Protein AF-A0A319DMM2-F1 (afdb_monomer_lite)

Sequence (375 aa):
IIGFCPRKIFRTIYYEICFNVHREIYSTDELTKLQCSRIENRLYSLFEGMTLNSSKSSVVHLENIKAQGSYWGWLRSNRTCLVCIRRSPEHTMPCGHSICDVCVQVFGVLSPHREEEFSISTCPLCGSNKVLTVRLKPSTSAARVLSIDGGGPRGIVPLENLAILQQLLGDGLPLSELIELTVGCSSGGLISLSNFMLRMEIGSCKSLFQDLARKVLAPARKKRFLGSWLSDGLYDVKVLEQVLKDHYTQTRRMFDTAENCLSSNKVAVIASEIKDGAPFIFANYNGSAPHRAEPGIHSYGKCEYADLKYHLDLTGSRARATSAAPSLFSTIDIPGLGTFQDGGMRRHNNPINLALSEAKHLWPNSPSPDVFISL

Radius of gyration: 24.04 Å; chains: 1; bounding box: 75×37×71 Å

Foldseek 3Di:
DPDDDLLVVLVPPPLVVQLVVVVVVDVDSVVSVVVSVVVSVVSVVLVVVCVVVVHDNLVSLLVVLVVVLVVLLPDAWQQAQPSVRDFGFFAAFPSRHGHHLVCQVSQFDDDPPDAQWTWDQADSRNRDRGIAIEHEDHPPAAFAEEEEFADQLCLLVVLVVLVVVDVVVDPVDRPLQRHQEYEYFASRLLVLCVCNVLVDDSVVSNVLSVVLCCQFVPQDPPPPPPCPVPAQAPTDLVSLLVSLCVVQPLQDFQQYQHPVSYHGHKYWYWWAAPPPRAIAIDINGDFGADQPDPVRRPHYDSCTVVCVVVVLRRPSQRSSQSNQAGRHHDWDARPPRHITHHRCPDPPSTPVVVRLSVSCRRCVVRSDHPHYHYD

Organism: NCBI:txid1448320

pLDDT: mean 86.69, std 14.05, range [33.81, 97.94]

Secondary structure (DSSP, 8-state):
--S--HHHHIIIIIHHHHHHHHHTT-SSHHHHHHHHHHHHHHHHHHHHHHHHTT--HHHHHHHHHHTTHHHHTT---SSS-TTTTSSPP-EE-TTS-EE-HHHHHHHSEEPSSSTTEEEE-S-TTT-----EEEEPPPTTS--EEEEE---GGGGHHHHHHHHHHHHHH-TTS-GGGT-SEEEEETHHHHHIIIIIIS---HHHHHHHHHHHHHHHSSPP----TTSGGG-SSSS-HHHHHHHHHHHH-SS--SSS--TTSEE--EEEEEEEETTT--EEEEES---SS-----TT---B----HHHHHTT---HHHHHHHHT--TTTS--EEETTTEEEEETTSTT-SS-HHHHHHHHHHH-TTS-S-SEEEE-

Structure (mmCIF, N/CA/C/O backbone):
data_AF-A0A319DMM2-F1
#
_entry.id   AF-A0A319DMM2-F1
#
loop_
_atom_site.group_PDB
_atom_site.id
_atom_site.type_symbol
_atom_site.label_atom_id
_atom_site.label_alt_id
_atom_site.label_comp_id
_atom_site.label_asym_id
_atom_site.label_entity_id
_atom_site.label_seq_id
_atom_site.pdbx_PDB_ins_code
_atom_site.Cartn_x
_atom_site.Cartn_y
_atom_site.Cartn_z
_atom_site.occupancy
_atom_site.B_iso_or_equiv
_atom_site.auth_seq_id
_atom_site.auth_comp_id
_atom_site.auth_asym_id
_atom_site.auth_atom_id
_atom_site.pdbx_PDB_model_num
ATOM 1 N N . ILE A 1 1 ? -33.505 -10.474 23.777 1.00 49.19 1 ILE A N 1
ATOM 2 C CA . ILE A 1 1 ? -32.022 -10.458 23.703 1.00 49.19 1 ILE A CA 1
ATOM 3 C C . ILE A 1 1 ? -31.496 -10.931 25.056 1.00 49.19 1 ILE A C 1
ATOM 5 O O . ILE A 1 1 ? -31.269 -10.124 25.943 1.00 49.19 1 ILE A O 1
ATOM 9 N N . ILE A 1 2 ? -31.417 -12.244 25.270 1.00 50.84 2 ILE A N 1
ATOM 10 C CA . ILE A 1 2 ? -30.834 -12.832 26.485 1.00 50.84 2 ILE A CA 1
ATOM 11 C C . ILE A 1 2 ? -29.488 -13.406 26.037 1.00 50.84 2 ILE A C 1
ATOM 13 O O . ILE A 1 2 ? -29.483 -14.295 25.193 1.00 50.84 2 ILE A O 1
ATOM 17 N N . GLY A 1 3 ? -28.359 -12.865 26.513 1.00 69.06 3 GLY A N 1
ATOM 18 C CA . GLY A 1 3 ? -27.060 -13.524 26.298 1.00 69.06 3 GLY A CA 1
ATOM 19 C C . GLY A 1 3 ? -25.785 -12.677 26.388 1.00 69.06 3 GLY A C 1
ATOM 20 O O . GLY A 1 3 ? -24.743 -13.229 26.728 1.00 69.06 3 GLY A O 1
ATOM 21 N N . PHE A 1 4 ? -25.814 -11.364 26.129 1.00 81.50 4 PHE A N 1
ATOM 22 C CA . PHE A 1 4 ? -24.589 -10.546 26.128 1.00 81.50 4 PHE A CA 1
ATOM 23 C C . PHE A 1 4 ? -24.468 -9.692 27.397 1.00 81.50 4 PHE A C 1
ATOM 25 O O . PHE A 1 4 ? -25.228 -8.748 27.590 1.00 81.50 4 PHE A O 1
ATOM 32 N N . CYS A 1 5 ? -23.498 -10.013 28.260 1.00 89.94 5 CYS A N 1
ATOM 33 C CA . CYS A 1 5 ? -23.154 -9.216 29.441 1.00 89.94 5 CYS A CA 1
ATOM 34 C C . CYS A 1 5 ? -21.759 -8.585 29.251 1.00 89.94 5 CYS A C 1
ATOM 36 O O . CYS A 1 5 ? -20.756 -9.290 29.419 1.00 89.94 5 CYS A O 1
ATOM 38 N N . PRO A 1 6 ? -21.653 -7.278 28.928 1.00 91.69 6 PRO A N 1
ATOM 39 C CA . PRO A 1 6 ? -20.368 -6.631 28.636 1.00 91.69 6 PRO A CA 1
ATOM 40 C C . PRO A 1 6 ? -19.398 -6.678 29.822 1.00 91.69 6 PRO A C 1
ATOM 42 O O . PRO A 1 6 ? -18.197 -6.844 29.623 1.00 91.69 6 PRO A O 1
ATOM 45 N N . ARG A 1 7 ? -19.906 -6.618 31.063 1.00 94.88 7 ARG A N 1
ATOM 46 C CA . ARG A 1 7 ? -19.077 -6.735 32.276 1.00 94.88 7 ARG A CA 1
ATOM 47 C C . ARG A 1 7 ? -18.434 -8.110 32.401 1.00 94.88 7 ARG A C 1
ATOM 49 O O . ARG A 1 7 ? -17.245 -8.205 32.689 1.00 94.88 7 ARG A O 1
ATOM 56 N N . LYS A 1 8 ? -19.199 -9.178 32.147 1.00 94.81 8 LYS A N 1
ATOM 57 C CA . LYS A 1 8 ? -18.665 -10.546 32.163 1.00 94.81 8 LYS A CA 1
ATOM 58 C C . LYS A 1 8 ? -17.582 -10.707 31.095 1.00 94.81 8 LYS A C 1
ATOM 60 O O . LYS A 1 8 ? -16.516 -11.220 31.398 1.00 94.81 8 LYS A O 1
ATOM 65 N N . ILE A 1 9 ? -17.820 -10.190 29.889 1.00 93.50 9 ILE A N 1
ATOM 66 C CA . ILE A 1 9 ? -16.836 -10.213 28.796 1.00 93.50 9 ILE A CA 1
ATOM 67 C C . ILE A 1 9 ? -15.556 -9.469 29.178 1.00 93.50 9 ILE A C 1
ATOM 69 O O . ILE A 1 9 ? -14.470 -10.010 28.995 1.00 93.50 9 ILE A O 1
ATOM 73 N N . PHE A 1 10 ? -15.670 -8.267 29.750 1.00 96.12 10 PHE A N 1
ATOM 74 C CA . PHE A 1 10 ? -14.508 -7.516 30.218 1.00 96.12 10 PHE A CA 1
ATOM 75 C C . PHE A 1 10 ? -13.687 -8.303 31.234 1.00 96.12 10 PHE A C 1
ATOM 77 O O . PHE A 1 10 ? -12.490 -8.492 31.040 1.00 96.12 10 PHE A O 1
ATOM 84 N N . ARG A 1 11 ? -14.342 -8.825 32.272 1.00 96.31 11 ARG A N 1
ATOM 85 C CA . ARG A 1 11 ? -13.677 -9.570 33.345 1.00 96.31 11 ARG A CA 1
ATOM 86 C C . ARG A 1 11 ? -13.029 -10.864 32.864 1.00 96.31 11 ARG A C 1
ATOM 88 O O . ARG A 1 11 ? -11.973 -11.218 33.364 1.00 96.31 11 ARG A O 1
ATOM 95 N N . THR A 1 12 ? -13.642 -11.553 31.903 1.00 95.44 12 THR A N 1
ATOM 96 C CA . THR A 1 12 ? -13.128 -12.832 31.394 1.00 95.44 12 THR A CA 1
ATOM 97 C C . THR A 1 12 ? -12.032 -12.665 30.342 1.00 95.44 12 THR A C 1
ATOM 99 O O . THR A 1 12 ? -11.117 -13.477 30.311 1.00 95.44 12 THR A O 1
ATOM 102 N N . ILE A 1 13 ? -12.120 -11.657 29.468 1.00 94.81 13 ILE A N 1
ATOM 103 C CA . ILE A 1 13 ? -11.242 -11.554 28.288 1.00 94.81 13 ILE A CA 1
ATOM 104 C C . ILE A 1 13 ? -10.205 -10.436 28.430 1.00 94.81 13 ILE A C 1
ATOM 106 O O . ILE A 1 13 ? -9.068 -10.599 27.999 1.00 94.81 13 ILE A O 1
ATOM 110 N N . TYR A 1 14 ? -10.586 -9.293 29.003 1.00 95.06 14 TYR A N 1
ATOM 111 C CA . TYR A 1 14 ? -9.791 -8.064 28.912 1.00 95.06 14 TYR A CA 1
ATOM 112 C C . TYR A 1 14 ? -9.126 -7.653 30.229 1.00 95.06 14 TYR A C 1
ATOM 114 O O . TYR A 1 14 ? -8.086 -7.004 30.191 1.00 95.06 14 TYR A O 1
ATOM 122 N N . TYR A 1 15 ? -9.689 -8.025 31.382 1.00 97.38 15 TYR A N 1
ATOM 123 C CA . TYR A 1 15 ? -9.256 -7.511 32.685 1.00 97.38 15 TYR A CA 1
ATOM 124 C C . TYR A 1 15 ? -7.779 -7.782 32.986 1.00 97.38 15 TYR A C 1
ATOM 126 O O . TYR A 1 15 ? -7.058 -6.840 33.287 1.00 97.38 15 TYR A O 1
ATOM 134 N N . GLU A 1 16 ? -7.325 -9.032 32.862 1.00 97.12 16 GLU A N 1
ATOM 135 C CA . GLU A 1 16 ? -5.921 -9.423 33.088 1.00 97.12 16 GLU A CA 1
ATOM 136 C C . GLU A 1 16 ? -4.957 -8.596 32.224 1.00 97.12 16 GLU A C 1
ATOM 138 O O . GLU A 1 16 ? -3.986 -8.031 32.720 1.00 97.12 16 GLU A O 1
ATOM 143 N N . ILE A 1 17 ? -5.274 -8.449 30.933 1.00 95.50 17 ILE A N 1
ATOM 144 C CA . ILE A 1 17 ? -4.458 -7.683 29.983 1.00 95.50 17 ILE A CA 1
ATOM 145 C C . ILE A 1 17 ? -4.419 -6.206 30.389 1.00 95.50 17 ILE A C 1
ATOM 147 O O . ILE A 1 17 ? -3.342 -5.617 30.475 1.00 95.50 17 ILE A O 1
ATOM 151 N N . CYS A 1 18 ? -5.579 -5.602 30.667 1.00 95.62 18 CYS A N 1
ATOM 152 C CA . CYS A 1 18 ? -5.665 -4.208 31.101 1.00 95.62 18 CYS A CA 1
ATOM 153 C C . CYS A 1 18 ? -4.925 -3.971 32.420 1.00 95.62 18 CYS A C 1
ATOM 155 O O . CYS A 1 18 ? -4.260 -2.947 32.562 1.00 95.62 18 CYS A O 1
ATOM 157 N N . PHE A 1 19 ? -5.029 -4.901 33.370 1.00 97.38 19 PHE A N 1
ATOM 158 C CA . PHE A 1 19 ? -4.363 -4.808 34.661 1.00 97.38 19 PHE A CA 1
ATOM 159 C C . PHE A 1 19 ? -2.845 -4.821 34.489 1.00 97.38 19 PHE A C 1
ATOM 161 O O . PHE A 1 19 ? -2.179 -3.915 34.981 1.00 97.38 19 PHE A O 1
ATOM 168 N N . ASN A 1 20 ? -2.313 -5.776 33.723 1.00 96.12 20 ASN A N 1
ATOM 169 C CA . ASN A 1 20 ? -0.875 -5.891 33.482 1.00 96.12 20 ASN A CA 1
ATOM 170 C C . ASN A 1 20 ? -0.313 -4.639 32.790 1.00 96.12 20 ASN A C 1
ATOM 172 O O . ASN A 1 20 ? 0.651 -4.059 33.281 1.00 96.12 20 ASN A O 1
ATOM 176 N N . VAL A 1 21 ? -0.975 -4.148 31.734 1.00 93.81 21 VAL A N 1
ATOM 177 C CA . VAL A 1 21 ? -0.560 -2.918 31.028 1.00 93.81 21 VAL A CA 1
ATOM 178 C C . VAL A 1 21 ? -0.605 -1.696 31.947 1.00 93.81 21 VAL A C 1
ATOM 180 O O . VAL A 1 21 ? 0.302 -0.868 31.942 1.00 93.81 21 VAL A O 1
ATOM 183 N N . HIS A 1 22 ? -1.653 -1.552 32.758 1.00 95.31 22 HIS A N 1
ATOM 184 C CA . HIS A 1 22 ? -1.737 -0.429 33.687 1.00 95.31 22 HIS A CA 1
ATOM 185 C C . HIS A 1 22 ? -0.724 -0.531 34.825 1.00 95.31 22 HIS A C 1
ATOM 187 O O . HIS A 1 22 ? -0.263 0.508 35.297 1.00 95.31 22 HIS A O 1
ATOM 193 N N . ARG A 1 23 ? -0.336 -1.738 35.244 1.00 94.81 23 ARG A N 1
ATOM 194 C CA . ARG A 1 23 ? 0.646 -1.922 36.313 1.00 94.81 23 ARG A CA 1
ATOM 195 C C . ARG A 1 23 ? 2.048 -1.460 35.921 1.00 94.81 23 ARG A C 1
ATOM 197 O O . ARG A 1 23 ? 2.792 -1.021 36.790 1.00 94.81 23 ARG A O 1
ATOM 204 N N . GLU A 1 24 ? 2.372 -1.485 34.629 1.00 94.75 24 GLU A N 1
ATOM 205 C CA . GLU A 1 24 ? 3.612 -0.901 34.095 1.00 94.75 24 GLU A CA 1
ATOM 206 C C . GLU A 1 24 ? 3.653 0.632 34.225 1.00 94.75 24 GLU A C 1
ATOM 208 O O . GLU A 1 24 ? 4.727 1.228 34.234 1.00 94.75 24 GLU A O 1
ATOM 213 N N . ILE A 1 25 ? 2.488 1.279 34.339 1.00 93.31 25 ILE A N 1
ATOM 214 C CA . ILE A 1 25 ? 2.349 2.742 34.367 1.00 93.31 25 ILE A CA 1
ATOM 215 C C . ILE A 1 25 ? 2.080 3.253 35.789 1.00 93.31 25 ILE A C 1
ATOM 217 O O . ILE A 1 25 ? 2.588 4.303 36.183 1.00 93.31 25 ILE A O 1
ATOM 221 N N . TYR A 1 26 ? 1.259 2.540 36.562 1.00 93.31 26 TYR A N 1
ATOM 222 C CA . TYR A 1 26 ? 0.812 2.962 37.888 1.00 93.31 26 TYR A CA 1
ATOM 223 C C . TYR A 1 26 ? 1.530 2.204 39.003 1.00 93.31 26 TYR A C 1
ATOM 225 O O . TYR A 1 26 ? 1.684 0.985 38.973 1.00 93.31 26 TYR A O 1
ATOM 233 N N . SER A 1 27 ? 1.917 2.942 40.044 1.00 90.31 27 SER A N 1
ATOM 234 C CA . SER A 1 27 ? 2.747 2.444 41.144 1.00 90.31 27 SER A CA 1
ATOM 235 C C . SER A 1 27 ? 2.024 1.514 42.123 1.00 90.31 27 SER A C 1
ATOM 237 O O . SER A 1 27 ? 2.700 0.727 42.790 1.00 90.31 27 SER A O 1
ATOM 239 N N . THR A 1 28 ? 0.687 1.522 42.179 1.00 95.44 28 THR A N 1
ATOM 240 C CA . THR A 1 28 ? -0.089 0.687 43.112 1.00 95.44 28 THR A CA 1
ATOM 241 C C . THR A 1 28 ? -1.166 -0.157 42.434 1.00 95.44 28 THR A C 1
ATOM 243 O O . THR A 1 28 ? -1.703 0.183 41.370 1.00 95.44 28 THR A O 1
ATOM 246 N N . ASP A 1 29 ? -1.514 -1.266 43.085 1.00 94.88 29 ASP A N 1
ATOM 247 C CA . ASP A 1 29 ? -2.570 -2.173 42.642 1.00 94.88 29 ASP A CA 1
ATOM 248 C C . ASP A 1 29 ? -3.946 -1.499 42.711 1.00 94.88 29 ASP A C 1
ATOM 250 O O . ASP A 1 29 ? -4.784 -1.720 41.840 1.00 94.88 29 ASP A O 1
ATOM 254 N N . GLU A 1 30 ? -4.189 -0.642 43.704 1.00 96.25 30 GLU A N 1
ATOM 255 C CA . GLU A 1 30 ? -5.444 0.099 43.862 1.00 96.25 30 GLU A CA 1
ATOM 256 C C . GLU A 1 30 ? -5.685 1.046 42.682 1.00 96.25 30 GLU A C 1
ATOM 258 O O . GLU A 1 30 ? -6.779 1.059 42.113 1.00 96.25 30 GLU A O 1
ATOM 263 N N . LEU A 1 31 ? -4.658 1.800 42.267 1.00 94.81 31 LEU A N 1
ATOM 264 C CA . LEU A 1 31 ? -4.744 2.688 41.103 1.00 94.81 31 LEU A CA 1
ATOM 265 C C . LEU A 1 31 ? -4.965 1.891 39.813 1.00 94.81 31 LEU A C 1
ATOM 267 O O . LEU A 1 31 ? -5.782 2.281 38.977 1.00 94.81 31 LEU A O 1
ATOM 271 N N . THR A 1 32 ? -4.294 0.747 39.681 1.00 96.56 32 THR A N 1
ATOM 272 C CA . THR A 1 32 ? -4.435 -0.162 38.534 1.00 96.56 32 THR A CA 1
ATOM 273 C C . THR A 1 32 ? -5.861 -0.731 38.444 1.00 96.56 32 THR A C 1
ATOM 275 O O . THR A 1 32 ? -6.504 -0.648 37.392 1.00 96.56 32 THR A O 1
ATOM 278 N N . LYS A 1 33 ? -6.414 -1.227 39.563 1.00 96.75 33 LYS A N 1
ATOM 279 C CA . LYS A 1 33 ? -7.808 -1.709 39.672 1.00 96.75 33 LYS A CA 1
ATOM 280 C C . LYS A 1 33 ? -8.815 -0.604 39.358 1.00 96.75 33 LYS A C 1
ATOM 282 O O . LYS A 1 33 ? -9.823 -0.859 38.691 1.00 96.75 33 LYS A O 1
ATOM 287 N N . LEU A 1 34 ? -8.542 0.626 39.799 1.00 96.62 34 LEU A N 1
ATOM 288 C CA . LEU A 1 34 ? -9.387 1.783 39.515 1.00 96.62 34 LEU A CA 1
ATOM 289 C C . LEU A 1 34 ? -9.447 2.088 38.011 1.00 96.62 34 LEU A C 1
ATOM 291 O O . LEU A 1 34 ? -10.543 2.303 37.488 1.00 96.62 34 LEU A O 1
ATOM 295 N N . GLN A 1 35 ? -8.317 2.065 37.293 1.00 96.31 35 GLN A N 1
ATOM 296 C CA . GLN A 1 35 ? -8.332 2.268 35.837 1.00 96.31 35 GLN A CA 1
ATOM 297 C C . GLN A 1 35 ? -9.057 1.134 35.105 1.00 96.31 35 GLN A C 1
ATOM 299 O O . GLN A 1 35 ? -9.896 1.406 34.246 1.00 96.31 35 GLN A O 1
ATOM 304 N N . CYS A 1 36 ? -8.840 -0.124 35.500 1.00 97.00 36 CYS A N 1
ATOM 305 C CA . CYS A 1 36 ? -9.576 -1.259 34.932 1.00 97.00 36 CYS A CA 1
ATOM 306 C C . CYS A 1 36 ? -11.093 -1.107 35.133 1.00 97.00 36 CYS A C 1
ATOM 308 O O . CYS A 1 36 ? -11.871 -1.309 34.201 1.00 97.00 36 CYS A O 1
ATOM 310 N N . SER A 1 37 ? -11.516 -0.664 36.320 1.00 97.00 37 SER A N 1
ATOM 311 C CA . SER A 1 37 ? -12.927 -0.400 36.630 1.00 97.00 37 SER A CA 1
ATOM 312 C C . SER A 1 37 ? -13.511 0.725 35.768 1.00 97.00 37 SER A C 1
ATOM 314 O O . SER A 1 37 ? -14.665 0.646 35.343 1.00 97.00 37 SER A O 1
ATOM 316 N N . ARG A 1 38 ? -12.725 1.766 35.460 1.00 96.06 38 ARG A N 1
ATOM 317 C CA . ARG A 1 38 ? -13.135 2.840 34.539 1.00 96.06 38 ARG A CA 1
ATOM 318 C C . ARG A 1 38 ? -13.354 2.319 33.120 1.00 96.06 38 ARG A C 1
ATOM 320 O O . ARG A 1 38 ? -14.356 2.685 32.509 1.00 96.06 38 ARG A O 1
ATOM 327 N N . ILE A 1 39 ? -12.476 1.446 32.621 1.00 95.00 39 ILE A N 1
ATOM 328 C CA . ILE A 1 39 ? -12.635 0.814 31.302 1.00 95.00 39 ILE A CA 1
ATOM 329 C C . ILE A 1 39 ? -13.883 -0.078 31.284 1.00 95.00 39 ILE A C 1
ATOM 331 O O . ILE A 1 39 ? -14.700 0.052 30.371 1.00 95.00 39 ILE A O 1
ATOM 335 N N . GLU A 1 40 ? -14.085 -0.918 32.307 1.00 97.19 40 GLU A N 1
ATOM 336 C CA . GLU A 1 40 ? -15.282 -1.766 32.428 1.00 97.19 40 GLU A CA 1
ATOM 337 C C . GLU A 1 40 ? -16.568 -0.926 32.395 1.00 97.19 40 GLU A C 1
ATOM 339 O O . GLU A 1 40 ? -17.495 -1.213 31.635 1.00 97.19 40 GLU A O 1
ATOM 344 N N . ASN A 1 41 ? -16.618 0.136 33.205 1.00 96.75 41 ASN A N 1
ATOM 345 C CA . ASN A 1 41 ? -17.777 1.019 33.290 1.00 96.75 41 ASN A CA 1
ATOM 346 C C . ASN A 1 41 ? -18.020 1.769 31.975 1.00 96.75 41 ASN A C 1
ATOM 348 O O . ASN A 1 41 ? -19.170 1.914 31.562 1.00 96.75 41 ASN A O 1
ATOM 352 N N . ARG A 1 42 ? -16.958 2.205 31.284 1.00 94.62 42 ARG A N 1
ATOM 353 C CA . ARG A 1 42 ? -17.085 2.849 29.974 1.00 94.62 42 ARG A CA 1
ATOM 354 C C . ARG A 1 42 ? -17.609 1.876 28.920 1.00 94.62 42 ARG A C 1
ATOM 356 O O . ARG A 1 42 ? -18.523 2.243 28.190 1.00 94.62 42 ARG A O 1
ATOM 363 N N . LEU A 1 43 ? -17.094 0.646 28.867 1.00 94.00 43 LEU A N 1
ATOM 364 C CA . LEU A 1 43 ? -17.591 -0.401 27.968 1.00 94.00 43 LEU A CA 1
ATOM 365 C C . LEU A 1 43 ? -19.079 -0.685 28.213 1.00 94.00 43 LEU A C 1
ATOM 367 O O . LEU A 1 43 ? -19.855 -0.758 27.262 1.00 94.00 43 LEU A O 1
ATOM 371 N N . TYR A 1 44 ? -19.477 -0.818 29.483 1.00 95.19 44 TYR A N 1
ATOM 372 C CA . TYR A 1 44 ? -20.875 -1.012 29.860 1.00 95.19 44 TYR A CA 1
ATOM 373 C C . TYR A 1 44 ? -21.751 0.162 29.402 1.00 95.19 44 TYR A C 1
ATOM 375 O O . TYR A 1 44 ? -22.757 -0.066 28.742 1.00 95.19 44 TYR A O 1
ATOM 383 N N . SER A 1 45 ? -21.342 1.404 29.681 1.00 94.31 45 SER A N 1
ATOM 384 C CA . SER A 1 45 ? -22.086 2.610 29.290 1.00 94.31 45 SER A CA 1
ATOM 385 C C . SER A 1 45 ? -22.251 2.733 27.770 1.00 94.31 45 SER A C 1
ATOM 387 O O . SER A 1 45 ? -23.336 3.067 27.297 1.00 94.31 45 SER A O 1
ATOM 389 N N . LEU A 1 46 ? -21.210 2.412 26.992 1.00 93.88 46 LEU A N 1
ATOM 390 C CA . LEU A 1 46 ? -21.295 2.389 25.528 1.00 93.88 46 LEU A CA 1
ATOM 391 C C . LEU A 1 46 ? -22.284 1.321 25.039 1.00 93.88 46 LEU A C 1
ATOM 393 O O . LEU A 1 46 ? -23.073 1.587 24.136 1.00 93.88 46 LEU A O 1
ATOM 397 N N . PHE A 1 47 ? -22.265 0.127 25.637 1.00 93.62 47 PHE A N 1
ATOM 398 C CA . PHE A 1 47 ? -23.203 -0.942 25.292 1.00 93.62 47 PHE A CA 1
ATOM 399 C C . PHE A 1 47 ? -24.648 -0.585 25.661 1.00 93.62 47 PHE A C 1
ATOM 401 O O . PHE A 1 47 ? -25.549 -0.774 24.850 1.00 93.62 47 PHE A O 1
ATOM 408 N N . GLU A 1 48 ? -24.869 -0.028 26.850 1.00 92.88 48 GLU A N 1
ATOM 409 C CA . GLU A 1 48 ? -26.185 0.422 27.303 1.00 92.88 48 GLU A CA 1
ATOM 410 C C . GLU A 1 48 ? -26.749 1.493 26.361 1.00 92.88 48 GLU A C 1
ATOM 412 O O . GLU A 1 48 ? -27.848 1.325 25.830 1.00 92.88 48 GLU A O 1
ATOM 417 N N . GLY A 1 49 ? -25.956 2.521 26.036 1.00 91.38 49 GLY A N 1
ATOM 418 C CA . GLY A 1 49 ? -26.333 3.546 25.061 1.00 91.38 49 GLY A CA 1
ATOM 419 C C . GLY A 1 49 ? -26.628 2.975 23.669 1.00 91.38 49 GLY A C 1
ATOM 420 O O . GLY A 1 49 ? -27.593 3.386 23.029 1.00 91.38 49 GLY A O 1
ATOM 421 N N . MET A 1 50 ? -25.852 1.984 23.216 1.00 93.69 50 MET A N 1
ATOM 422 C CA . MET A 1 50 ? -26.108 1.268 21.961 1.00 93.69 50 MET A CA 1
ATOM 423 C C . MET A 1 50 ? -27.473 0.568 21.978 1.00 93.69 50 MET A C 1
ATOM 425 O O . MET A 1 50 ? -28.229 0.677 21.014 1.00 93.69 50 MET A O 1
ATOM 429 N N . THR A 1 51 ? -27.797 -0.132 23.070 1.00 91.94 51 THR A N 1
ATOM 430 C CA . THR A 1 51 ? -29.060 -0.873 23.204 1.00 91.94 51 THR A CA 1
ATOM 431 C C . THR A 1 51 ? -30.275 0.038 23.338 1.00 91.94 51 THR A C 1
ATOM 433 O O . THR A 1 51 ? -31.282 -0.215 22.683 1.00 91.94 51 THR A O 1
ATOM 436 N N . LEU A 1 52 ? -30.178 1.110 24.130 1.00 93.31 52 LEU A N 1
ATOM 437 C CA . LEU A 1 52 ? -31.277 2.051 24.352 1.00 93.31 52 LEU A CA 1
ATOM 438 C C . LEU A 1 52 ? -31.632 2.817 23.075 1.00 93.31 52 LEU A C 1
ATOM 440 O O . LEU A 1 52 ? -32.806 2.967 22.752 1.00 93.31 52 LEU A O 1
ATOM 444 N N . ASN A 1 53 ? -30.621 3.248 22.318 1.00 93.81 53 ASN A N 1
ATOM 445 C CA . ASN A 1 53 ? -30.818 4.036 21.101 1.00 93.81 53 ASN A CA 1
ATOM 446 C C . ASN A 1 53 ? -30.995 3.178 19.839 1.00 93.81 53 ASN A C 1
ATOM 448 O O . ASN A 1 53 ? -31.161 3.721 18.751 1.00 93.81 53 ASN A O 1
ATOM 452 N N . SER A 1 54 ? -30.926 1.845 19.955 1.00 93.31 54 SER A N 1
ATOM 453 C CA . SER A 1 54 ? -30.879 0.926 18.804 1.00 93.31 54 SER A CA 1
ATOM 454 C C . SER A 1 54 ? -29.788 1.294 17.781 1.00 93.31 54 SER A C 1
ATOM 456 O O . SER A 1 54 ? -29.929 1.070 16.577 1.00 93.31 54 SER A O 1
ATOM 458 N N . SER A 1 55 ? -28.683 1.871 18.260 1.00 93.81 55 SER A N 1
ATOM 459 C CA . SER A 1 55 ? -27.570 2.317 17.424 1.00 93.81 55 SER A CA 1
ATOM 460 C C . SER A 1 55 ? -26.704 1.137 16.997 1.00 93.81 55 SER A C 1
ATOM 462 O O . SER A 1 55 ? -26.503 0.177 17.739 1.00 93.81 55 SER A O 1
ATOM 464 N N . LYS A 1 56 ? -26.109 1.219 15.804 1.00 94.00 56 LYS A N 1
ATOM 465 C CA . LYS A 1 56 ? -25.077 0.260 15.386 1.00 94.00 56 LYS A CA 1
ATOM 466 C C . LYS A 1 56 ? -23.809 0.461 16.221 1.00 94.00 56 LYS A C 1
ATOM 468 O O . LYS A 1 56 ? -23.443 1.594 16.537 1.00 94.00 56 LYS A O 1
ATOM 473 N N . SER A 1 57 ? -23.080 -0.622 16.490 1.00 92.69 57 SER A N 1
ATOM 474 C CA . SER A 1 57 ? -21.797 -0.565 17.208 1.00 92.69 57 SER A CA 1
ATOM 475 C C . SER A 1 57 ? -20.772 0.346 16.526 1.00 92.69 57 SER A C 1
ATOM 477 O O . SER A 1 57 ? -20.004 1.019 17.208 1.00 92.69 57 SER A O 1
ATOM 479 N N . SER A 1 58 ? -20.790 0.430 15.192 1.00 94.06 58 SER A N 1
ATOM 480 C CA . SER A 1 58 ? -19.938 1.342 14.424 1.00 94.06 58 SER A CA 1
ATOM 481 C C . SER A 1 58 ? -20.215 2.818 14.731 1.00 94.06 58 SER A C 1
ATOM 483 O O . SER A 1 58 ? -19.272 3.597 14.846 1.00 94.06 58 SER A O 1
ATOM 485 N N . VAL A 1 59 ? -21.479 3.206 14.923 1.00 94.50 59 VAL A N 1
ATOM 486 C CA . VAL A 1 59 ? -21.858 4.591 15.252 1.00 94.50 59 VAL A CA 1
ATOM 487 C C . VAL A 1 59 ? -21.335 4.961 16.638 1.00 94.50 59 VAL A C 1
ATOM 489 O O . VAL A 1 59 ? -20.601 5.937 16.773 1.00 94.50 59 VAL A O 1
ATOM 492 N N . VAL A 1 60 ? -21.614 4.119 17.636 1.00 95.12 60 VAL A N 1
ATOM 493 C CA . VAL A 1 60 ? -21.145 4.310 19.020 1.00 95.12 60 VAL A CA 1
ATOM 494 C C . VAL A 1 60 ? -19.614 4.354 19.091 1.00 95.12 60 VAL A C 1
ATOM 496 O O . VAL A 1 60 ? -19.032 5.161 19.815 1.00 95.12 60 VAL A O 1
ATOM 499 N N . HIS A 1 61 ? -18.938 3.514 18.305 1.00 94.75 61 HIS A N 1
ATOM 500 C CA . HIS A 1 61 ? -17.480 3.512 18.202 1.00 94.75 61 HIS A CA 1
ATOM 501 C C . HIS A 1 61 ? -16.929 4.825 17.634 1.00 94.75 61 HIS A C 1
ATOM 503 O O . HIS A 1 61 ? -15.992 5.394 18.196 1.00 94.75 61 HIS A O 1
ATOM 509 N N . LEU A 1 62 ? -17.526 5.339 16.555 1.00 93.69 62 LEU A N 1
ATOM 510 C CA . LEU A 1 62 ? -17.108 6.600 15.945 1.00 93.69 62 LEU A CA 1
ATOM 511 C C . LEU A 1 62 ? -17.329 7.790 16.888 1.00 93.69 62 LEU A C 1
ATOM 513 O O . LEU A 1 62 ? -16.467 8.661 16.985 1.00 93.69 62 LEU A O 1
ATOM 517 N N . GLU A 1 63 ? -18.448 7.822 17.610 1.00 93.50 63 GLU A N 1
ATOM 518 C CA . GLU A 1 63 ? -18.711 8.825 18.649 1.00 93.50 63 GLU A CA 1
ATOM 519 C C . GLU A 1 63 ? -17.674 8.762 19.773 1.00 93.50 63 GLU A C 1
ATOM 521 O O . GLU A 1 63 ? -17.159 9.795 20.203 1.00 93.50 63 GLU A O 1
ATOM 526 N N . ASN A 1 64 ? -17.302 7.554 20.207 1.00 93.12 64 ASN A N 1
ATOM 527 C CA . ASN A 1 64 ? -16.276 7.374 21.226 1.00 93.12 64 ASN A CA 1
ATOM 528 C C . ASN A 1 64 ? -14.888 7.845 20.753 1.00 93.12 64 ASN A C 1
ATOM 530 O O . ASN A 1 64 ? -14.172 8.472 21.533 1.00 93.12 64 ASN A O 1
ATOM 534 N N . ILE A 1 65 ? -14.518 7.601 19.488 1.00 93.94 65 ILE A N 1
ATOM 535 C CA . ILE A 1 65 ? -13.286 8.155 18.900 1.00 93.94 65 ILE A CA 1
ATOM 536 C C . ILE A 1 65 ? -13.353 9.685 18.868 1.00 93.94 65 ILE A C 1
ATOM 538 O O . ILE A 1 65 ? -12.431 10.344 19.347 1.00 93.94 65 ILE A O 1
ATOM 542 N N . LYS A 1 66 ? -14.450 10.258 18.356 1.00 91.94 66 LYS A N 1
ATOM 543 C CA . LYS A 1 66 ? -14.640 11.716 18.255 1.00 91.94 66 LYS A CA 1
ATOM 544 C C . LYS A 1 66 ? -14.534 12.407 19.613 1.00 91.94 66 LYS A C 1
ATOM 546 O O . LYS A 1 66 ? -13.875 13.438 19.715 1.00 91.94 66 LYS A O 1
ATOM 551 N N . ALA A 1 67 ? -15.102 11.812 20.664 1.00 91.50 67 ALA A N 1
ATOM 552 C CA . ALA A 1 67 ? -15.008 12.325 22.032 1.00 91.50 67 ALA A CA 1
ATOM 553 C C . ALA A 1 67 ? -13.563 12.395 22.569 1.00 91.50 67 ALA A C 1
ATOM 555 O O . ALA A 1 67 ? -13.309 13.073 23.559 1.00 91.50 67 ALA A O 1
ATOM 556 N N . GLN A 1 68 ? -12.622 11.698 21.929 1.00 89.00 68 GLN A N 1
ATOM 557 C CA . GLN A 1 68 ? -11.196 11.669 22.258 1.00 89.00 68 GLN A CA 1
ATOM 558 C C . GLN A 1 68 ? -10.331 12.259 21.126 1.00 89.00 68 GLN A C 1
ATOM 560 O O . GLN A 1 68 ? -9.137 11.971 21.037 1.00 89.00 68 GLN A O 1
ATOM 565 N N . GLY A 1 69 ? -10.918 13.069 20.236 1.00 84.56 69 GLY A N 1
ATOM 566 C CA . GLY A 1 69 ? -10.272 13.544 19.006 1.00 84.56 69 GLY A CA 1
ATOM 567 C C . GLY A 1 69 ? -8.957 14.308 19.215 1.00 84.56 69 GLY A C 1
ATOM 568 O O . GLY A 1 69 ? -8.095 14.281 18.339 1.00 84.56 69 GLY A O 1
ATOM 569 N N . SER A 1 70 ? -8.750 14.924 20.386 1.00 86.50 70 SER A N 1
ATOM 570 C CA . SER A 1 70 ? -7.482 15.575 20.748 1.00 86.50 70 SER A CA 1
ATOM 571 C C . SER A 1 70 ? -6.304 14.597 20.792 1.00 86.50 70 SER A C 1
ATOM 573 O O . SER A 1 70 ? -5.204 14.959 20.382 1.00 86.50 70 SER A O 1
ATOM 575 N N . TYR A 1 71 ? -6.522 13.354 21.233 1.00 87.56 71 TYR A N 1
ATOM 576 C CA . TYR A 1 71 ? -5.493 12.313 21.268 1.00 87.56 71 TYR A CA 1
ATOM 577 C C . TYR A 1 71 ? -5.273 11.691 19.890 1.00 87.56 71 TYR A C 1
ATOM 579 O O . TYR A 1 71 ? -4.143 11.491 19.452 1.00 87.56 71 TYR A O 1
ATOM 587 N N . TRP A 1 72 ? -6.361 11.414 19.173 1.00 90.88 72 TRP A N 1
ATOM 588 C CA . TRP A 1 72 ? -6.283 10.777 17.861 1.00 90.88 72 TRP A CA 1
ATOM 589 C C . TRP A 1 72 ? -5.733 11.709 16.784 1.00 90.88 72 TRP A C 1
ATOM 591 O O . TRP A 1 72 ? -5.114 11.236 15.841 1.00 90.88 72 TRP A O 1
ATOM 601 N N . GLY A 1 73 ? -5.896 13.026 16.939 1.00 86.94 73 GLY A N 1
ATOM 602 C CA . GLY A 1 73 ? -5.508 14.019 15.942 1.00 86.94 73 GLY A CA 1
ATOM 603 C C . GLY A 1 73 ? -4.023 14.034 15.571 1.00 86.94 73 GLY A C 1
ATOM 604 O O . GLY A 1 73 ? -3.699 14.324 14.415 1.00 86.94 73 GLY A O 1
ATOM 605 N N . TRP A 1 74 ? -3.126 13.701 16.505 1.00 86.44 74 TRP A N 1
ATOM 606 C CA . TRP A 1 74 ? -1.667 13.704 16.305 1.00 86.44 74 TRP A CA 1
ATOM 607 C C . TRP A 1 74 ? -1.069 12.306 16.120 1.00 86.44 74 TRP A C 1
ATOM 609 O O . TRP A 1 74 ? 0.021 12.174 15.564 1.00 86.44 74 TRP A O 1
ATOM 619 N N . LEU A 1 75 ? -1.777 11.261 16.550 1.00 89.75 75 LEU A N 1
ATOM 620 C CA . LEU A 1 75 ? -1.321 9.888 16.394 1.00 89.75 75 LEU A CA 1
ATOM 621 C C . LEU A 1 75 ? -1.387 9.462 14.931 1.00 89.75 75 LEU A C 1
ATOM 623 O O . LEU A 1 75 ? -2.321 9.776 14.197 1.00 89.75 75 LEU A O 1
ATOM 627 N N . ARG A 1 76 ? -0.386 8.709 14.497 1.00 87.44 76 ARG A N 1
ATOM 628 C CA . ARG A 1 76 ? -0.321 8.137 13.157 1.00 87.44 76 ARG A CA 1
ATOM 629 C C . ARG A 1 76 ? 0.334 6.769 13.241 1.00 87.44 76 ARG A C 1
ATOM 631 O O . ARG A 1 76 ? 1.225 6.549 14.057 1.00 87.44 76 ARG A O 1
ATOM 638 N N . SER A 1 77 ? -0.129 5.844 12.412 1.00 86.38 77 SER A N 1
ATOM 639 C CA . SER A 1 77 ? 0.420 4.496 12.344 1.00 86.38 77 SER A CA 1
ATOM 640 C C . SER A 1 77 ? 0.163 3.904 10.970 1.00 8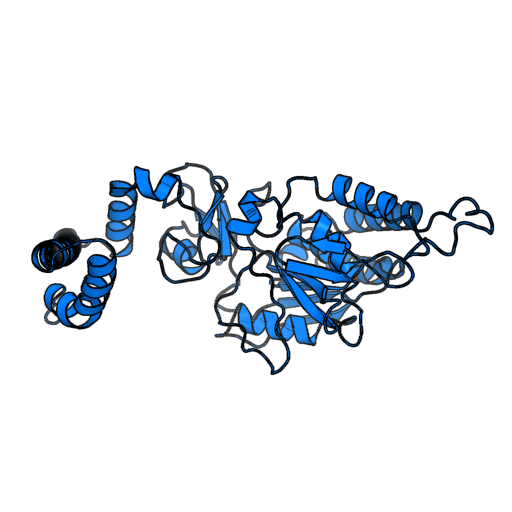6.38 77 SER A C 1
ATOM 642 O O . SER A 1 77 ? -0.967 3.927 10.487 1.00 86.38 77 SER A O 1
ATOM 644 N N . ASN A 1 78 ? 1.213 3.325 10.394 1.00 80.88 78 ASN A N 1
ATOM 645 C CA . ASN A 1 78 ? 1.138 2.508 9.185 1.00 80.88 78 ASN A CA 1
ATOM 646 C C . ASN A 1 78 ? 1.167 1.004 9.497 1.00 80.88 78 ASN A C 1
ATOM 648 O O . ASN A 1 78 ? 1.046 0.184 8.600 1.00 80.88 78 ASN A O 1
ATOM 652 N N . ARG A 1 79 ? 1.291 0.618 10.775 1.00 80.44 79 ARG A N 1
ATOM 653 C CA . ARG A 1 79 ? 1.301 -0.796 11.193 1.00 80.44 79 ARG A CA 1
ATOM 654 C C . ARG A 1 79 ? -0.086 -1.283 11.587 1.00 80.44 79 ARG A C 1
ATOM 656 O O . ARG A 1 79 ? -0.476 -2.397 11.241 1.00 80.44 79 ARG A O 1
ATOM 663 N N . THR A 1 80 ? -0.828 -0.416 12.270 1.00 88.25 80 THR A N 1
ATOM 664 C CA . THR A 1 80 ? -2.150 -0.715 12.817 1.00 88.25 80 THR A CA 1
ATOM 665 C C . THR A 1 80 ? -3.092 0.434 12.500 1.00 88.25 80 THR A C 1
ATOM 667 O O . THR A 1 80 ? -2.837 1.580 12.860 1.00 88.25 80 THR A O 1
ATOM 670 N N . CYS A 1 81 ? -4.212 0.124 11.859 1.00 93.19 81 CYS A N 1
ATOM 671 C CA . CYS A 1 81 ? -5.297 1.056 11.626 1.00 93.19 81 CYS A CA 1
ATOM 672 C C . CYS A 1 81 ? -5.862 1.505 12.975 1.00 93.19 81 CYS A C 1
ATOM 674 O O . CYS A 1 81 ? -6.548 0.739 13.652 1.00 93.19 81 CYS A O 1
ATOM 676 N N . LEU A 1 82 ? -5.598 2.757 13.351 1.00 94.25 82 LEU A N 1
ATOM 677 C CA . LEU A 1 82 ? -6.004 3.314 14.645 1.00 94.25 82 LEU A CA 1
ATOM 678 C C . LEU A 1 82 ? -7.526 3.454 14.786 1.00 94.25 82 LEU A C 1
ATOM 680 O O . LEU A 1 82 ? -8.025 3.566 15.898 1.00 94.25 82 LEU A O 1
ATOM 684 N N . VAL A 1 83 ? -8.276 3.379 13.679 1.00 95.56 83 VAL A N 1
ATOM 685 C CA . VAL A 1 83 ? -9.743 3.354 13.721 1.00 95.56 83 VAL A CA 1
ATOM 686 C C . VAL A 1 83 ? -10.248 2.063 14.364 1.00 95.56 83 VAL A C 1
ATOM 688 O O . VAL A 1 83 ? -11.173 2.123 15.157 1.00 95.56 83 VAL A O 1
ATOM 691 N N . CYS A 1 84 ? -9.664 0.897 14.063 1.00 94.94 84 CYS A N 1
ATOM 692 C CA . CYS A 1 84 ? -10.099 -0.380 14.654 1.00 94.94 84 CYS A CA 1
ATOM 693 C C . CYS A 1 84 ? -9.116 -0.988 15.658 1.00 94.94 84 CYS A C 1
ATOM 695 O O . CYS A 1 84 ? -9.468 -1.969 16.306 1.00 94.94 84 CYS A O 1
ATOM 697 N N . ILE A 1 85 ? -7.894 -0.452 15.747 1.00 92.38 85 ILE A N 1
ATOM 698 C CA . ILE A 1 85 ? -6.796 -0.930 16.602 1.00 92.38 85 ILE A CA 1
ATOM 699 C C . ILE A 1 85 ? -6.550 -2.442 16.405 1.00 92.38 85 ILE A C 1
ATOM 701 O O . ILE A 1 85 ? -6.280 -3.185 17.342 1.00 92.38 85 ILE A O 1
ATOM 705 N N . ARG A 1 86 ? -6.700 -2.933 15.165 1.00 89.62 86 ARG A N 1
ATOM 706 C CA . ARG A 1 86 ? -6.635 -4.377 14.873 1.00 89.62 86 ARG A CA 1
ATOM 707 C C . ARG A 1 86 ? -5.936 -4.723 13.567 1.00 89.62 86 ARG A C 1
ATOM 709 O O . ARG A 1 86 ? -5.054 -5.569 13.559 1.00 89.62 86 ARG A O 1
ATOM 716 N N . ARG A 1 87 ? -6.384 -4.146 12.455 1.00 90.44 87 ARG A N 1
ATOM 717 C CA . ARG A 1 87 ? -5.921 -4.519 11.108 1.00 90.44 87 ARG A CA 1
ATOM 718 C C . ARG A 1 87 ? -4.800 -3.602 10.651 1.00 90.44 87 ARG A C 1
ATOM 720 O O . ARG A 1 87 ? -4.721 -2.474 11.132 1.00 90.44 87 ARG A O 1
ATOM 727 N N . SER A 1 88 ? -3.986 -4.046 9.704 1.00 88.75 88 SER A N 1
ATOM 728 C CA . SER A 1 88 ? -3.047 -3.151 9.032 1.00 88.75 88 SER A CA 1
ATOM 729 C C . SER A 1 88 ? -3.804 -2.152 8.149 1.00 88.75 88 SER A C 1
ATOM 731 O O . SER A 1 88 ? -4.836 -2.504 7.575 1.00 88.75 88 SER A O 1
ATOM 733 N N . PRO A 1 89 ? -3.398 -0.872 8.135 1.00 91.50 89 PRO A N 1
ATOM 734 C CA . PRO A 1 89 ? -4.019 0.121 7.276 1.00 91.50 89 PRO A CA 1
ATOM 735 C C . PRO A 1 89 ? -3.586 -0.088 5.823 1.00 91.50 89 PRO A C 1
ATOM 737 O O . PRO A 1 89 ? -2.461 -0.483 5.563 1.00 91.50 89 PRO A O 1
ATOM 740 N N . GLU A 1 90 ? -4.460 0.234 4.882 1.00 92.88 90 GLU A N 1
ATOM 741 C CA . GLU A 1 90 ? -4.269 -0.017 3.447 1.00 92.88 90 GLU A CA 1
ATOM 742 C C . GLU A 1 90 ? -4.346 1.256 2.604 1.00 92.88 90 GLU A C 1
ATOM 744 O O . GLU A 1 90 ? -3.938 1.259 1.444 1.00 92.88 90 GLU A O 1
ATOM 749 N N . HIS A 1 91 ? -4.860 2.334 3.196 1.00 94.62 91 HIS A N 1
ATOM 750 C CA . HIS A 1 91 ? -5.075 3.610 2.537 1.00 94.62 91 HIS A CA 1
ATOM 751 C C . HIS A 1 91 ? -4.660 4.748 3.458 1.00 94.62 91 HIS A C 1
ATOM 753 O O . HIS A 1 91 ? -4.876 4.675 4.670 1.00 94.62 91 HIS A O 1
ATOM 759 N N . THR A 1 92 ? -4.148 5.825 2.876 1.00 93.88 92 THR A N 1
ATOM 760 C CA . THR A 1 92 ? -3.796 7.049 3.598 1.00 93.88 92 THR A CA 1
ATOM 761 C C . THR A 1 92 ? -4.782 8.151 3.225 1.00 93.88 92 THR A C 1
ATOM 763 O O . THR A 1 92 ? -5.031 8.414 2.052 1.00 93.88 92 THR A O 1
ATOM 766 N N . MET A 1 93 ? -5.381 8.774 4.238 1.00 94.81 93 MET A N 1
ATOM 767 C CA . MET A 1 93 ? -6.249 9.940 4.098 1.00 94.81 93 MET A CA 1
ATOM 768 C C . MET A 1 93 ? -5.407 11.199 3.842 1.00 94.81 93 MET A C 1
ATOM 770 O O . MET A 1 93 ? -4.333 11.320 4.433 1.00 94.81 93 MET A O 1
ATOM 774 N N . PRO A 1 94 ? -5.942 12.235 3.166 1.00 94.19 94 PRO A N 1
ATOM 775 C CA . PRO A 1 94 ? -5.225 13.496 2.910 1.00 94.19 94 PRO A CA 1
ATOM 776 C C . PRO A 1 94 ? -4.787 14.300 4.158 1.00 94.19 94 PRO A C 1
ATOM 778 O O . PRO A 1 94 ? -4.138 15.344 4.050 1.00 94.19 94 PRO A O 1
ATOM 781 N N . CYS A 1 95 ? -5.202 13.884 5.358 1.00 93.38 95 CYS A N 1
ATOM 782 C CA . CYS A 1 95 ? -4.737 14.410 6.647 1.00 93.38 95 CYS A CA 1
ATOM 783 C C . CYS A 1 95 ? -3.554 13.611 7.246 1.00 93.38 95 CYS A C 1
ATOM 785 O O . CYS A 1 95 ? -3.123 13.880 8.374 1.00 93.38 95 CYS A O 1
ATOM 787 N N . GLY A 1 96 ? -3.062 12.607 6.515 1.00 91.31 96 GLY A N 1
ATOM 788 C CA . GLY A 1 96 ? -1.974 11.697 6.870 1.00 91.31 96 GLY A CA 1
ATOM 789 C C . GLY A 1 96 ? -2.386 10.482 7.706 1.00 91.31 96 GLY A C 1
ATOM 790 O O . GLY A 1 96 ? -1.533 9.666 8.027 1.00 91.31 96 GLY A O 1
ATOM 791 N N . HIS A 1 97 ? -3.653 10.357 8.114 1.00 93.56 97 HIS A N 1
ATOM 792 C CA . HIS A 1 97 ? -4.122 9.185 8.863 1.00 93.56 97 HIS A CA 1
ATOM 793 C C . HIS A 1 97 ? -4.372 7.989 7.954 1.00 93.56 97 HIS A C 1
ATOM 795 O O . HIS A 1 97 ? -4.994 8.142 6.908 1.00 93.56 97 HIS A O 1
ATOM 801 N N . SER A 1 98 ? -4.012 6.797 8.416 1.00 93.69 98 SER A N 1
ATOM 802 C CA . SER A 1 98 ? -4.147 5.571 7.630 1.00 93.69 98 SER A CA 1
ATOM 803 C C . SER A 1 98 ? -5.347 4.723 8.087 1.00 93.69 98 SER A C 1
ATOM 805 O O . SER A 1 98 ? -5.650 4.627 9.283 1.00 93.69 98 SER A O 1
ATOM 807 N N . ILE A 1 99 ? -6.049 4.096 7.141 1.00 95.50 99 ILE A N 1
ATOM 808 C CA . ILE A 1 99 ? -7.285 3.330 7.352 1.00 95.50 99 ILE A CA 1
ATOM 809 C C . ILE A 1 99 ? -7.238 1.986 6.604 1.00 95.50 99 ILE A C 1
ATOM 811 O O . ILE A 1 99 ? -6.656 1.896 5.530 1.00 95.50 99 ILE A O 1
ATOM 815 N N . CYS A 1 100 ? -7.794 0.921 7.191 1.00 95.50 100 CYS A N 1
ATOM 816 C CA . CYS A 1 100 ? -7.870 -0.413 6.569 1.00 95.50 100 CYS A CA 1
ATOM 817 C C . CYS A 1 100 ? -9.150 -0.597 5.740 1.00 95.50 100 CYS A C 1
ATOM 819 O O . CYS A 1 100 ? -10.156 0.042 6.056 1.00 95.50 100 CYS A O 1
ATOM 821 N N . ASP A 1 101 ? -9.146 -1.537 4.790 1.00 95.50 101 ASP A N 1
ATOM 822 C CA . ASP A 1 101 ? -10.284 -1.881 3.915 1.00 95.50 101 ASP A CA 1
ATOM 823 C C . ASP A 1 101 ? -11.599 -2.063 4.688 1.00 95.50 101 ASP A C 1
ATOM 825 O O . ASP A 1 101 ? -12.628 -1.487 4.349 1.00 95.50 101 ASP A O 1
ATOM 829 N N . VAL A 1 102 ? -11.573 -2.796 5.807 1.00 95.44 102 VAL A N 1
ATOM 830 C CA . VAL A 1 102 ? -12.793 -3.037 6.599 1.00 95.44 102 VAL A CA 1
ATOM 831 C C . VAL A 1 102 ? -13.320 -1.748 7.232 1.00 95.44 102 VAL A C 1
ATOM 833 O O . VAL A 1 102 ? -14.526 -1.546 7.319 1.00 95.44 102 VAL A O 1
ATOM 836 N N . CYS A 1 103 ? -12.442 -0.854 7.687 1.00 97.31 103 CYS A N 1
ATOM 837 C CA . CYS A 1 103 ? -12.884 0.440 8.205 1.00 97.31 103 CYS A CA 1
ATOM 838 C C . CYS A 1 103 ? -13.403 1.347 7.085 1.00 97.31 103 CYS A C 1
ATOM 840 O O . CYS A 1 103 ? -14.330 2.110 7.334 1.00 97.31 103 CYS A O 1
ATOM 842 N N . VAL A 1 104 ? -12.862 1.239 5.870 1.00 97.44 104 VAL A N 1
ATOM 843 C CA . VAL A 1 104 ? -13.426 1.908 4.691 1.00 97.44 104 VAL A CA 1
ATOM 844 C C . VAL A 1 104 ? -14.852 1.421 4.439 1.00 97.44 104 VAL A C 1
ATOM 846 O O . VAL A 1 104 ? -15.754 2.243 4.357 1.00 97.44 104 VAL A O 1
ATOM 849 N N . GLN A 1 105 ? -15.084 0.108 4.418 1.00 96.44 105 GLN A N 1
ATOM 850 C CA . GLN A 1 105 ? -16.422 -0.460 4.204 1.00 96.44 105 GLN A CA 1
ATOM 851 C C . GLN A 1 105 ? -17.415 -0.099 5.321 1.00 96.44 105 GLN A C 1
ATOM 853 O O . GLN A 1 105 ? -18.598 0.102 5.066 1.00 96.44 105 GLN A O 1
ATOM 858 N N . VAL A 1 106 ? -16.951 -0.022 6.574 1.00 96.44 106 VAL A N 1
ATOM 859 C CA . VAL A 1 106 ? -17.812 0.267 7.735 1.00 96.44 106 VAL A CA 1
ATOM 860 C C . VAL A 1 106 ? -18.145 1.757 7.872 1.00 96.44 106 VAL A C 1
ATOM 862 O O . VAL A 1 106 ? -19.249 2.083 8.311 1.00 96.44 106 VAL A O 1
ATOM 865 N N . PHE A 1 107 ? -17.198 2.652 7.570 1.00 96.25 107 PHE A N 1
ATOM 866 C CA . PHE A 1 107 ? -17.325 4.095 7.832 1.00 96.25 107 PHE A CA 1
ATOM 867 C C . PHE A 1 107 ? -17.411 4.965 6.571 1.00 96.25 107 PHE A C 1
ATOM 869 O O . PHE A 1 107 ? -17.694 6.156 6.687 1.00 96.25 107 PHE A O 1
ATOM 876 N N . GLY A 1 108 ? -17.147 4.407 5.392 1.00 96.75 108 GLY A N 1
ATOM 877 C CA . GLY A 1 108 ? -17.312 5.075 4.106 1.00 96.75 108 GLY A CA 1
ATOM 878 C C . GLY A 1 108 ? -18.741 4.986 3.576 1.00 96.75 108 GLY A C 1
ATOM 879 O O . GLY A 1 108 ? -19.549 4.168 4.014 1.00 96.75 108 GLY A O 1
ATOM 880 N N . VAL A 1 109 ? -19.043 5.840 2.603 1.00 97.19 109 VAL A N 1
ATOM 881 C CA . VAL A 1 109 ? -20.295 5.826 1.842 1.00 97.19 109 VAL A CA 1
ATOM 882 C C . VAL A 1 109 ? -20.048 5.088 0.533 1.00 97.19 109 VAL A C 1
ATOM 884 O O . VAL A 1 109 ? -19.174 5.491 -0.230 1.00 97.19 109 VAL A O 1
ATOM 887 N N . LEU A 1 110 ? -20.795 4.012 0.285 1.00 97.06 110 LEU A N 1
ATOM 888 C CA . LEU A 1 110 ? -20.721 3.255 -0.966 1.00 97.06 110 LEU A CA 1
ATOM 889 C C . LEU A 1 110 ? -21.255 4.100 -2.134 1.00 97.06 110 LEU A C 1
ATOM 891 O O . LEU A 1 110 ? -22.323 4.706 -2.036 1.00 97.06 110 LEU A O 1
ATOM 895 N N . SER A 1 111 ? -20.508 4.120 -3.233 1.00 95.38 111 SER A N 1
ATOM 896 C CA . SER A 1 111 ? -20.868 4.779 -4.484 1.00 95.38 111 SER A CA 1
ATOM 897 C C . SER A 1 111 ? -22.082 4.091 -5.122 1.00 95.38 111 SER A C 1
ATOM 899 O O . SER A 1 111 ? -22.095 2.865 -5.241 1.00 95.38 111 SER A O 1
ATOM 901 N N . PRO A 1 112 ? -23.100 4.838 -5.585 1.00 93.00 112 PRO A N 1
ATOM 902 C CA . PRO A 1 112 ? -24.234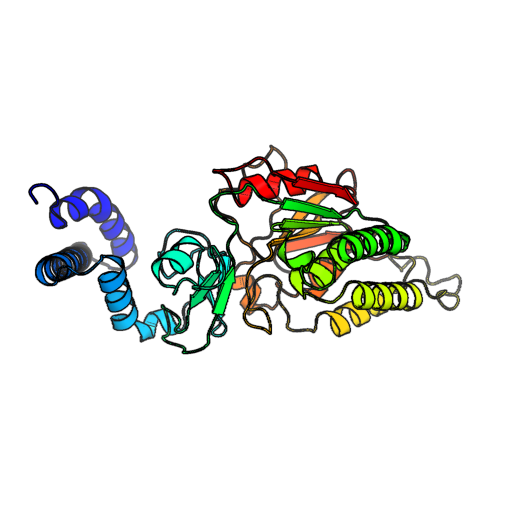 4.252 -6.301 1.00 93.00 112 PRO A CA 1
ATOM 903 C C . PRO A 1 112 ? -23.892 3.873 -7.751 1.00 93.00 112 PRO A C 1
ATOM 905 O O . PRO A 1 112 ? -24.685 3.207 -8.410 1.00 93.00 112 PRO A O 1
ATOM 908 N N . HIS A 1 113 ? -22.742 4.320 -8.268 1.00 89.12 113 HIS A N 1
ATOM 909 C CA . HIS A 1 113 ? -22.376 4.184 -9.681 1.00 89.12 113 HIS A CA 1
ATOM 910 C C . HIS A 1 113 ? -21.311 3.118 -9.942 1.00 89.12 113 HIS A C 1
ATOM 912 O O . HIS A 1 113 ? -21.107 2.738 -11.094 1.00 89.12 113 HIS A O 1
ATOM 918 N N . ARG A 1 114 ? -20.614 2.649 -8.902 1.00 87.69 114 ARG A N 1
ATOM 919 C CA . ARG A 1 114 ? -19.516 1.693 -9.039 1.00 87.69 114 ARG A CA 1
ATOM 920 C C . ARG A 1 114 ? -19.478 0.733 -7.859 1.00 87.69 114 ARG A C 1
ATOM 922 O O . ARG A 1 114 ? -19.556 1.151 -6.707 1.00 87.69 114 ARG A O 1
ATOM 929 N N . GLU A 1 115 ? -19.337 -0.552 -8.165 1.00 89.50 115 GLU A N 1
ATOM 930 C CA . GLU A 1 115 ? -19.186 -1.607 -7.164 1.00 89.50 115 GLU A CA 1
ATOM 931 C C . GLU A 1 115 ? -17.914 -1.387 -6.331 1.00 89.50 115 GLU A C 1
ATOM 933 O O . GLU A 1 115 ? -16.860 -1.051 -6.872 1.00 89.50 115 GLU A O 1
ATOM 938 N N . GLU A 1 116 ? -18.033 -1.575 -5.014 1.00 92.94 116 GLU A N 1
ATOM 939 C CA . GLU A 1 116 ? -16.919 -1.565 -4.049 1.00 92.94 116 GLU A CA 1
ATOM 940 C C . GLU A 1 116 ? -16.056 -0.283 -4.093 1.00 92.94 116 GLU A C 1
ATOM 942 O O . GLU A 1 116 ? -14.881 -0.273 -3.715 1.00 92.94 116 GLU A O 1
ATOM 947 N N . GLU A 1 117 ? -16.660 0.833 -4.516 1.00 96.31 117 GLU A N 1
ATOM 948 C CA . GLU A 1 117 ? -16.104 2.181 -4.414 1.00 96.31 117 GLU A CA 1
ATOM 949 C C . GLU A 1 117 ? -16.724 2.912 -3.222 1.00 96.31 117 GLU A C 1
ATOM 951 O O . GLU A 1 117 ? -17.935 3.094 -3.146 1.00 96.31 117 GLU A O 1
ATOM 956 N N . PHE A 1 118 ? -15.892 3.368 -2.294 1.00 97.94 118 PHE A N 1
ATOM 957 C CA . PHE A 1 118 ? -16.309 4.037 -1.072 1.00 97.94 118 PHE A CA 1
ATOM 958 C C . PHE A 1 118 ? -15.714 5.438 -0.997 1.00 97.94 118 PHE A C 1
ATOM 960 O O . PHE A 1 118 ? -14.532 5.642 -1.275 1.00 97.94 118 PHE A O 1
ATOM 967 N N . SER A 1 119 ? -16.502 6.399 -0.532 1.00 97.69 119 SER A N 1
ATOM 968 C CA . SER A 1 119 ? -16.030 7.744 -0.212 1.00 97.69 119 SER A CA 1
ATOM 969 C C . SER A 1 119 ? -16.023 7.964 1.296 1.00 97.69 119 SER A C 1
ATOM 971 O O . SER A 1 119 ? -17.028 7.766 1.978 1.00 97.69 119 SER A O 1
ATOM 973 N N . ILE A 1 120 ? -14.891 8.422 1.824 1.00 97.31 120 ILE A N 1
ATOM 974 C CA . ILE A 1 120 ? -14.755 8.871 3.210 1.00 97.31 120 ILE A CA 1
ATOM 975 C C . ILE A 1 120 ? -14.598 10.385 3.179 1.00 97.31 120 ILE A C 1
ATOM 977 O O . ILE A 1 120 ? -13.527 10.898 2.863 1.00 97.31 120 ILE A O 1
ATOM 981 N N . SER A 1 121 ? -15.668 11.107 3.504 1.00 96.06 121 SER A N 1
ATOM 982 C CA . SER A 1 121 ? -15.679 12.575 3.484 1.00 96.06 121 SER A CA 1
ATOM 983 C C . SER A 1 121 ? -14.981 13.204 4.688 1.00 96.06 121 SER A C 1
ATOM 985 O O . SER A 1 121 ? -14.462 14.314 4.597 1.00 96.06 121 SER A O 1
ATOM 987 N N . THR A 1 122 ? -14.971 12.497 5.818 1.00 95.94 122 THR A N 1
ATOM 988 C CA . THR A 1 122 ? -14.437 12.994 7.085 1.00 95.94 122 THR A CA 1
ATOM 989 C C . THR A 1 122 ? -13.564 11.929 7.732 1.00 95.94 122 THR A C 1
ATOM 991 O O . THR A 1 122 ? -14.001 10.800 7.949 1.00 95.94 122 THR A O 1
ATOM 994 N N . CYS A 1 123 ? -12.329 12.290 8.082 1.00 96.12 123 CYS A N 1
ATOM 995 C CA . CYS A 1 123 ? -11.416 11.385 8.771 1.00 96.12 123 CYS A CA 1
ATOM 996 C C . CYS A 1 123 ? -11.999 10.949 10.132 1.00 96.12 123 CYS A C 1
ATOM 998 O O . CYS A 1 123 ? -12.239 11.818 10.976 1.00 96.12 123 CYS A O 1
ATOM 1000 N N . PRO A 1 124 ? -12.147 9.634 10.405 1.00 95.44 124 PRO A N 1
ATOM 1001 C CA . PRO A 1 124 ? -12.692 9.149 11.675 1.00 95.44 124 PRO A CA 1
ATOM 1002 C C . PRO A 1 124 ? -11.886 9.562 12.912 1.00 95.44 124 PRO A C 1
ATOM 1004 O O . PRO A 1 124 ? -12.448 9.634 13.997 1.00 95.44 124 PRO A O 1
ATOM 1007 N N . LEU A 1 125 ? -10.583 9.820 12.751 1.00 95.56 125 LEU A N 1
ATOM 1008 C CA . LEU A 1 125 ? -9.649 10.080 13.851 1.00 95.56 125 LEU A CA 1
ATOM 1009 C C . LEU A 1 125 ? -9.541 11.569 14.198 1.00 95.56 125 LEU A C 1
ATOM 1011 O O . LEU A 1 125 ? -9.654 11.931 15.363 1.00 95.56 125 LEU A O 1
ATOM 1015 N N . CYS A 1 126 ? -9.342 12.439 13.201 1.00 94.62 126 CYS A N 1
ATOM 1016 C CA . CYS A 1 126 ? -9.128 13.874 13.436 1.00 94.62 126 CYS A CA 1
ATOM 1017 C C . CYS A 1 126 ? -10.249 14.793 12.952 1.00 94.62 126 CYS A C 1
ATOM 1019 O O . CYS A 1 126 ? -10.136 16.005 13.108 1.00 94.62 126 CYS A O 1
ATOM 1021 N N . GLY A 1 127 ? -11.292 14.261 12.311 1.00 94.31 127 GLY A N 1
ATOM 1022 C CA . GLY A 1 127 ? -12.405 15.072 11.813 1.00 94.31 127 GLY A CA 1
ATOM 1023 C C . GLY A 1 127 ? -12.086 15.950 10.595 1.00 94.31 127 GLY A C 1
ATOM 1024 O O . GLY A 1 127 ? -12.901 16.784 10.224 1.00 94.31 127 GLY A O 1
ATOM 1025 N N . SER A 1 128 ? -10.923 15.788 9.952 1.00 94.62 128 SER A N 1
ATOM 1026 C CA . SER A 1 128 ? -10.597 16.517 8.717 1.00 94.62 128 SER A CA 1
ATOM 1027 C C . SER A 1 128 ? -11.591 16.185 7.598 1.00 94.62 128 SER A C 1
ATOM 1029 O O . SER A 1 128 ? -11.776 15.010 7.289 1.00 94.62 128 SER A O 1
ATOM 1031 N N . ASN A 1 129 ? -12.167 17.210 6.962 1.00 95.50 129 ASN A N 1
ATOM 1032 C CA . ASN A 1 129 ? -13.167 17.095 5.886 1.00 95.50 129 ASN A CA 1
ATOM 1033 C C . ASN A 1 129 ? -12.556 16.949 4.480 1.00 95.50 129 ASN A C 1
ATOM 1035 O O . ASN A 1 129 ? -13.096 17.456 3.499 1.00 95.50 129 ASN A O 1
ATOM 1039 N N . LYS A 1 130 ? -11.384 16.317 4.381 1.00 94.06 130 LYS A N 1
ATOM 1040 C CA . LYS A 1 130 ? -10.770 16.010 3.088 1.00 94.06 130 LYS A CA 1
ATOM 1041 C C . LYS A 1 130 ? -11.236 14.630 2.637 1.00 94.06 130 LYS A C 1
ATOM 1043 O O . LYS A 1 130 ? -11.061 13.658 3.373 1.00 94.06 130 LYS A O 1
ATOM 1048 N N . VAL A 1 131 ? -11.800 14.569 1.435 1.00 96.31 131 VAL A N 1
ATOM 1049 C CA . VAL A 1 131 ? -12.377 13.345 0.877 1.00 96.31 131 VAL A CA 1
ATOM 1050 C C . VAL A 1 131 ? -11.271 12.389 0.435 1.00 96.31 131 VAL A C 1
ATOM 1052 O O . VAL A 1 131 ? -10.326 12.800 -0.233 1.00 96.31 131 VAL A O 1
ATOM 1055 N N . LEU A 1 132 ? -11.414 11.113 0.783 1.00 97.69 132 LEU A N 1
ATOM 1056 C CA . LEU A 1 132 ? -10.682 10.006 0.173 1.00 97.69 132 LEU A CA 1
ATOM 1057 C C . LEU A 1 132 ? -11.686 9.107 -0.548 1.00 97.69 132 LEU A C 1
ATOM 1059 O O . LEU A 1 132 ? -12.669 8.681 0.061 1.00 97.69 132 LEU A O 1
ATOM 1063 N N . THR A 1 133 ? -11.419 8.791 -1.810 1.00 97.38 133 THR A N 1
ATOM 1064 C CA . THR A 1 133 ? -12.143 7.753 -2.548 1.00 97.38 133 THR A CA 1
ATOM 1065 C C . THR A 1 133 ? -11.303 6.489 -2.560 1.00 97.38 133 THR A C 1
ATOM 1067 O O . THR A 1 133 ? -10.113 6.525 -2.869 1.00 97.38 133 THR A O 1
ATOM 1070 N N . VAL A 1 134 ? -11.914 5.364 -2.216 1.00 97.00 134 VAL A N 1
ATOM 1071 C CA . VAL A 1 134 ? -11.265 4.060 -2.156 1.00 97.00 134 VAL A CA 1
ATOM 1072 C C . VAL A 1 134 ? -12.019 3.098 -3.055 1.00 97.00 134 VAL A C 1
ATOM 1074 O O . VAL A 1 134 ? -13.219 2.926 -2.884 1.00 97.00 134 VAL A O 1
ATOM 1077 N N . ARG A 1 135 ? -11.325 2.442 -3.981 1.00 95.19 135 ARG A N 1
ATOM 1078 C CA . ARG A 1 135 ? -11.870 1.316 -4.747 1.00 95.19 135 ARG A CA 1
ATOM 1079 C C . ARG A 1 135 ? -11.232 0.039 -4.241 1.00 95.19 135 ARG A C 1
ATOM 1081 O O . ARG A 1 135 ? -10.012 -0.103 -4.308 1.00 95.19 135 ARG A O 1
ATOM 1088 N N . LEU A 1 136 ? -12.051 -0.859 -3.721 1.00 94.75 136 LEU A N 1
ATOM 1089 C CA . LEU A 1 136 ? -11.616 -2.176 -3.284 1.00 94.75 136 LEU A CA 1
ATOM 1090 C C . LEU A 1 136 ? -11.768 -3.175 -4.432 1.00 94.75 136 LEU A C 1
ATOM 1092 O O . LEU A 1 136 ? -12.534 -2.958 -5.370 1.00 94.75 136 LEU A O 1
ATOM 1096 N N . LYS A 1 137 ? -11.033 -4.288 -4.353 1.00 92.88 137 LYS A N 1
ATOM 1097 C CA . LYS A 1 137 ? -11.261 -5.422 -5.252 1.00 92.88 137 LYS A CA 1
ATOM 1098 C C . LYS A 1 137 ? -12.712 -5.896 -5.074 1.00 92.88 137 LYS A C 1
ATOM 1100 O O . LYS A 1 137 ? -13.076 -6.176 -3.927 1.00 92.88 137 LYS A O 1
ATOM 1105 N N . PRO A 1 138 ? -13.487 -6.086 -6.158 1.00 89.62 138 PRO A N 1
ATOM 1106 C CA . PRO A 1 138 ? -14.823 -6.659 -6.082 1.00 89.62 138 PRO A CA 1
ATOM 1107 C C . PRO A 1 138 ? -14.857 -7.933 -5.238 1.00 89.62 138 PRO A C 1
ATOM 1109 O O . PRO A 1 138 ? -13.988 -8.801 -5.369 1.00 89.62 138 PRO A O 1
ATOM 1112 N N . SER A 1 139 ? -15.833 -8.062 -4.341 1.00 87.88 139 SER A N 1
ATOM 1113 C CA . SER A 1 139 ? -15.982 -9.264 -3.508 1.00 87.88 139 SER A CA 1
ATOM 1114 C C . SER A 1 139 ? -16.403 -10.496 -4.321 1.00 87.88 139 SER A C 1
ATOM 1116 O O . SER A 1 139 ? -16.207 -11.624 -3.871 1.00 87.88 139 SER A O 1
ATOM 1118 N N . THR A 1 140 ? -16.907 -10.275 -5.536 1.00 88.44 140 THR A N 1
ATOM 1119 C CA . THR A 1 140 ? -17.419 -11.274 -6.480 1.00 88.44 140 THR A CA 1
ATOM 1120 C C . THR A 1 140 ? -16.383 -11.804 -7.480 1.00 88.44 140 THR A C 1
ATOM 1122 O O . THR A 1 140 ? -16.681 -12.767 -8.182 1.00 88.44 140 THR A O 1
ATOM 1125 N N . SER A 1 141 ? -15.171 -11.236 -7.535 1.00 89.75 141 SER A N 1
ATOM 1126 C CA . SER A 1 141 ? -14.083 -11.693 -8.417 1.00 89.75 141 SER A CA 1
ATOM 1127 C C . SER A 1 141 ? -12.818 -12.023 -7.629 1.00 89.75 141 SER A C 1
ATOM 1129 O O . SER A 1 141 ? -12.595 -11.494 -6.535 1.00 89.75 141 SER A O 1
ATOM 1131 N N . ALA A 1 142 ? -11.938 -12.856 -8.175 1.00 92.12 142 ALA A N 1
ATOM 1132 C CA . ALA A 1 142 ? -10.562 -12.900 -7.707 1.00 92.12 142 ALA A CA 1
ATOM 1133 C C . ALA A 1 142 ? -9.760 -11.715 -8.277 1.00 92.12 142 ALA A C 1
ATOM 1135 O O . ALA A 1 142 ? -10.283 -10.841 -8.974 1.00 92.12 142 ALA A O 1
ATOM 1136 N N . ALA A 1 143 ? -8.491 -11.617 -7.883 1.00 94.44 143 ALA A N 1
ATOM 1137 C CA . ALA A 1 143 ? -7.633 -10.511 -8.294 1.00 94.44 143 ALA A CA 1
ATOM 1138 C C . ALA A 1 143 ? -7.104 -10.716 -9.717 1.00 94.44 143 ALA A C 1
ATOM 1140 O O . ALA A 1 143 ? -6.800 -11.839 -10.121 1.00 94.44 143 ALA A O 1
ATOM 1141 N N . ARG A 1 144 ? -6.923 -9.619 -10.448 1.00 96.12 144 ARG A N 1
ATOM 1142 C CA . ARG A 1 144 ? -6.189 -9.562 -11.711 1.00 96.12 144 ARG A CA 1
ATOM 1143 C C . ARG A 1 144 ? -4.801 -9.013 -11.420 1.00 96.12 144 ARG A C 1
ATOM 1145 O O . ARG A 1 144 ? -4.651 -7.923 -10.863 1.00 96.12 144 ARG A O 1
ATOM 1152 N N . VAL A 1 145 ? -3.788 -9.806 -11.745 1.00 97.62 145 VAL A N 1
ATOM 1153 C CA . VAL A 1 145 ? -2.400 -9.552 -11.356 1.00 97.62 145 VAL A CA 1
ATOM 1154 C C . VAL A 1 145 ? -1.544 -9.343 -12.597 1.00 97.62 145 VAL A C 1
ATOM 1156 O O . VAL A 1 145 ? -1.637 -10.102 -13.560 1.00 97.62 145 VAL A O 1
ATOM 1159 N N . LEU A 1 146 ? -0.693 -8.322 -12.556 1.00 97.94 146 LEU A N 1
ATOM 1160 C CA . LEU A 1 146 ? 0.293 -8.013 -13.583 1.00 97.94 146 LEU A CA 1
ATOM 1161 C C . LEU A 1 146 ? 1.703 -8.098 -12.992 1.00 97.94 146 LEU A C 1
ATOM 1163 O O . LEU A 1 146 ? 2.006 -7.425 -12.007 1.00 97.94 146 LEU A O 1
ATOM 1167 N N . SER A 1 147 ? 2.582 -8.877 -13.613 1.00 97.19 147 SER A N 1
ATOM 1168 C CA . SER A 1 147 ? 4.023 -8.842 -13.368 1.00 97.19 147 SER A CA 1
ATOM 1169 C C . SER A 1 147 ? 4.758 -8.246 -14.562 1.00 97.19 147 SER A C 1
ATOM 1171 O O . SER A 1 147 ? 4.460 -8.591 -15.704 1.00 97.19 147 SER A O 1
ATOM 1173 N N . ILE A 1 148 ? 5.718 -7.357 -14.300 1.00 97.38 148 ILE A N 1
ATOM 1174 C CA . ILE A 1 148 ? 6.546 -6.737 -15.341 1.00 97.38 148 ILE A CA 1
ATOM 1175 C C . ILE A 1 148 ? 8.019 -7.020 -15.055 1.00 97.38 148 ILE A C 1
ATOM 1177 O O . ILE A 1 148 ? 8.555 -6.606 -14.017 1.00 97.38 148 ILE A O 1
ATOM 1181 N N . ASP A 1 149 ? 8.663 -7.703 -15.994 1.00 95.06 149 ASP A N 1
ATOM 1182 C CA . ASP A 1 149 ? 10.037 -8.165 -15.887 1.00 95.06 149 ASP A CA 1
ATOM 1183 C C . ASP A 1 149 ? 11.059 -7.017 -15.973 1.00 95.06 149 ASP A C 1
ATOM 1185 O O . ASP A 1 149 ? 10.839 -5.938 -16.545 1.00 95.06 149 ASP A O 1
ATOM 1189 N N . GLY A 1 150 ? 12.240 -7.274 -15.410 1.00 91.62 150 GLY A N 1
ATOM 1190 C CA . GLY A 1 150 ? 13.410 -6.425 -15.590 1.00 91.62 150 GLY A CA 1
ATOM 1191 C C . GLY A 1 150 ? 14.078 -6.648 -16.950 1.00 91.62 150 GLY A C 1
ATOM 1192 O O . GLY A 1 150 ? 14.236 -7.777 -17.420 1.00 91.62 150 GLY A O 1
ATOM 1193 N N . GLY A 1 151 ? 14.513 -5.567 -17.602 1.00 85.75 151 GLY A N 1
ATOM 1194 C CA . GLY A 1 151 ? 15.131 -5.659 -18.929 1.00 85.75 151 GLY A CA 1
ATOM 1195 C C . GLY A 1 151 ? 16.040 -4.497 -19.324 1.00 85.75 151 GLY A C 1
ATOM 1196 O O . GLY A 1 151 ? 16.508 -4.462 -20.469 1.00 85.75 151 GLY A O 1
ATOM 1197 N N . GLY A 1 152 ? 16.291 -3.550 -18.413 1.00 87.81 152 GLY A N 1
ATOM 1198 C CA . GLY A 1 152 ? 16.994 -2.305 -18.721 1.00 87.81 152 GLY A CA 1
ATOM 1199 C C . GLY A 1 152 ? 16.269 -1.547 -19.844 1.00 87.81 152 GLY A C 1
ATOM 1200 O O . GLY A 1 152 ? 15.045 -1.441 -19.788 1.00 87.81 152 GLY A O 1
ATOM 1201 N N . PRO A 1 153 ? 16.950 -1.074 -20.905 1.00 87.06 153 PRO A N 1
ATOM 1202 C CA . PRO A 1 153 ? 16.301 -0.337 -21.998 1.00 87.06 153 PRO A CA 1
ATOM 1203 C C . PRO A 1 153 ? 15.237 -1.147 -22.759 1.00 87.06 153 PRO A C 1
ATOM 1205 O O . PRO A 1 153 ? 14.394 -0.561 -23.436 1.00 87.06 153 PRO A O 1
ATOM 1208 N N . ARG A 1 154 ? 15.219 -2.482 -22.628 1.00 90.62 154 ARG A N 1
ATOM 1209 C CA . ARG A 1 154 ? 14.163 -3.331 -23.205 1.00 90.62 154 ARG A CA 1
ATOM 1210 C C . ARG A 1 154 ? 12.816 -3.192 -22.494 1.00 90.62 154 ARG A C 1
ATOM 1212 O O . ARG A 1 154 ? 11.843 -3.726 -23.005 1.00 90.62 154 ARG A O 1
ATOM 1219 N N . GLY A 1 155 ? 12.727 -2.425 -21.401 1.00 90.88 155 GLY A N 1
ATOM 1220 C CA . GLY A 1 155 ? 11.456 -2.033 -20.775 1.00 90.88 155 GLY A CA 1
ATOM 1221 C C . GLY A 1 155 ? 10.479 -1.320 -21.724 1.00 90.88 155 GLY A C 1
ATOM 1222 O O . GLY A 1 155 ? 9.292 -1.234 -21.435 1.00 90.88 155 GLY A O 1
ATOM 1223 N N . ILE A 1 156 ? 10.940 -0.879 -22.898 1.00 94.06 156 ILE A N 1
ATOM 1224 C CA . ILE A 1 156 ? 10.055 -0.423 -23.972 1.00 94.06 156 ILE A CA 1
ATOM 1225 C C . ILE A 1 156 ? 9.098 -1.524 -24.463 1.00 94.06 156 ILE A C 1
ATOM 1227 O O . ILE A 1 156 ? 7.957 -1.227 -24.785 1.00 94.06 156 ILE A O 1
ATOM 1231 N N . VAL A 1 157 ? 9.522 -2.793 -24.471 1.00 95.38 157 VAL A N 1
ATOM 1232 C CA . VAL A 1 157 ? 8.719 -3.929 -24.956 1.00 95.38 157 VAL A CA 1
ATOM 1233 C C . VAL A 1 157 ? 7.460 -4.151 -24.107 1.00 95.38 157 VAL A C 1
ATOM 1235 O O . VAL A 1 157 ? 6.373 -4.139 -24.683 1.00 95.38 157 VAL A O 1
ATOM 1238 N N . PRO A 1 158 ? 7.535 -4.291 -22.764 1.00 96.06 158 PRO A N 1
ATOM 1239 C CA . PRO A 1 158 ? 6.326 -4.387 -21.954 1.00 96.06 158 PRO A CA 1
ATOM 1240 C C . PRO A 1 158 ? 5.454 -3.127 -22.057 1.00 96.06 158 PRO A C 1
ATOM 1242 O O . PRO A 1 158 ? 4.236 -3.250 -22.020 1.00 96.06 158 PRO A O 1
ATOM 1245 N N . LEU A 1 159 ? 6.024 -1.932 -22.266 1.00 95.81 159 LEU A N 1
ATOM 1246 C CA . LEU A 1 159 ? 5.233 -0.719 -22.530 1.00 95.81 159 LEU A CA 1
ATOM 1247 C C . LEU A 1 159 ? 4.449 -0.789 -23.851 1.00 95.81 159 LEU A C 1
ATOM 1249 O O . LEU A 1 159 ? 3.292 -0.376 -23.869 1.00 95.81 159 LEU A O 1
ATOM 1253 N N . GLU A 1 160 ? 5.029 -1.329 -24.932 1.00 96.75 160 GLU A N 1
ATOM 1254 C CA . GLU A 1 160 ? 4.276 -1.580 -26.174 1.00 96.75 160 GLU A CA 1
ATOM 1255 C C . GLU A 1 160 ? 3.150 -2.590 -25.942 1.00 96.75 160 GLU A C 1
ATOM 1257 O O . GLU A 1 160 ? 2.026 -2.366 -26.382 1.00 96.75 160 GLU A O 1
ATOM 1262 N N . ASN A 1 161 ? 3.423 -3.674 -25.210 1.00 97.06 161 ASN A N 1
ATOM 1263 C CA . ASN A 1 161 ? 2.406 -4.677 -24.894 1.00 97.06 161 ASN A CA 1
ATOM 1264 C C . ASN A 1 161 ? 1.249 -4.064 -24.092 1.00 97.06 161 ASN A C 1
ATOM 1266 O O . ASN A 1 161 ? 0.087 -4.303 -24.414 1.00 97.06 161 ASN A O 1
ATOM 1270 N N . LEU A 1 162 ? 1.545 -3.224 -23.093 1.00 96.81 162 LEU A N 1
ATOM 1271 C CA . LEU A 1 162 ? 0.525 -2.487 -22.343 1.00 96.81 162 LEU A CA 1
ATOM 1272 C C . LEU A 1 162 ? -0.265 -1.532 -23.247 1.00 96.81 162 LEU A C 1
ATOM 1274 O O . LEU A 1 162 ? -1.481 -1.436 -23.101 1.00 96.81 162 LEU A O 1
ATOM 1278 N N . ALA A 1 163 ? 0.391 -0.851 -24.192 1.00 96.00 163 ALA A N 1
ATOM 1279 C CA . ALA A 1 163 ? -0.280 0.041 -25.137 1.00 96.00 163 ALA A CA 1
ATOM 1280 C C . ALA A 1 163 ? -1.241 -0.723 -26.060 1.00 96.00 163 ALA A C 1
ATOM 1282 O O . ALA A 1 163 ? -2.373 -0.286 -26.257 1.00 96.00 163 ALA A O 1
ATOM 1283 N N . ILE A 1 164 ? -0.824 -1.890 -26.565 1.00 96.50 164 ILE A N 1
ATOM 1284 C CA . ILE A 1 164 ? -1.677 -2.780 -27.364 1.00 96.50 164 ILE A CA 1
ATOM 1285 C C . ILE A 1 164 ? -2.869 -3.258 -26.529 1.00 96.50 164 ILE A C 1
ATOM 1287 O O . ILE A 1 164 ? -4.006 -3.184 -26.989 1.00 96.50 164 ILE A O 1
ATOM 1291 N N . LEU A 1 165 ? -2.638 -3.696 -25.286 1.00 95.44 165 LEU A N 1
ATOM 1292 C CA . LEU A 1 165 ? -3.715 -4.102 -24.378 1.00 95.44 165 LEU A CA 1
ATOM 1293 C C . LEU A 1 165 ? -4.706 -2.958 -24.132 1.00 95.44 165 LEU A C 1
ATOM 1295 O O . LEU A 1 165 ? -5.911 -3.169 -24.226 1.00 95.44 165 LEU A O 1
ATOM 1299 N N . GLN A 1 166 ? -4.220 -1.741 -23.877 1.00 95.44 166 GLN A N 1
ATOM 1300 C CA . GLN A 1 166 ? -5.081 -0.572 -23.704 1.00 95.44 166 GLN A CA 1
ATOM 1301 C C . GLN A 1 166 ? -5.880 -0.251 -24.972 1.00 95.44 166 GLN A C 1
ATOM 1303 O O . GLN A 1 166 ? -7.063 0.061 -24.875 1.00 95.44 166 GLN A O 1
ATOM 1308 N N . GLN A 1 167 ? -5.272 -0.364 -26.155 1.00 95.62 167 GLN A N 1
ATOM 1309 C CA . GLN A 1 167 ? -5.963 -0.146 -27.426 1.00 95.62 167 GLN A CA 1
ATOM 1310 C C . GLN A 1 167 ? -7.093 -1.162 -27.643 1.00 95.62 167 GLN A C 1
ATOM 1312 O O . GLN A 1 167 ? -8.161 -0.792 -28.124 1.00 95.62 167 GLN A O 1
ATOM 1317 N N . LEU A 1 168 ? -6.880 -2.427 -27.267 1.00 95.44 168 LEU A N 1
ATOM 1318 C CA . LEU A 1 168 ? -7.906 -3.471 -27.347 1.00 95.44 168 LEU A CA 1
ATOM 1319 C C . LEU A 1 168 ? -9.064 -3.236 -26.365 1.00 95.44 168 LEU A C 1
ATOM 1321 O O . LEU A 1 168 ? -10.202 -3.576 -26.680 1.00 95.44 168 LEU A O 1
ATOM 1325 N N . LEU A 1 169 ? -8.786 -2.656 -25.193 1.00 94.44 169 LEU A N 1
ATOM 1326 C CA . LEU A 1 169 ? -9.806 -2.272 -24.208 1.00 94.44 169 LEU A CA 1
ATOM 1327 C C . LEU A 1 169 ? -10.575 -1.002 -24.611 1.00 94.44 169 LEU A C 1
ATOM 1329 O O . LEU A 1 169 ? -11.717 -0.816 -24.189 1.00 94.44 169 LEU A O 1
ATOM 1333 N N . GLY A 1 170 ? -9.957 -0.146 -25.428 1.00 93.88 170 GLY A N 1
ATOM 1334 C CA . GLY A 1 170 ? -10.474 1.164 -25.809 1.00 93.88 170 GLY A CA 1
ATOM 1335 C C . GLY A 1 170 ? -10.332 2.219 -24.705 1.00 93.88 170 GLY A C 1
ATOM 1336 O O . GLY A 1 170 ? -9.877 1.946 -23.594 1.00 93.88 170 GLY A O 1
ATOM 1337 N N . ASP A 1 171 ? -10.744 3.450 -25.012 1.00 87.75 171 ASP A N 1
ATOM 1338 C CA . ASP A 1 171 ? -10.522 4.616 -24.138 1.00 87.75 171 ASP A CA 1
ATOM 1339 C C . ASP A 1 171 ? -11.458 4.657 -22.919 1.00 87.75 171 ASP A C 1
ATOM 1341 O O . ASP A 1 171 ? -11.177 5.320 -21.923 1.00 87.75 171 ASP A O 1
ATOM 1345 N N . GLY A 1 172 ? -12.580 3.932 -22.976 1.00 88.19 172 GLY A N 1
ATOM 1346 C CA . GLY A 1 172 ? -13.574 3.893 -21.900 1.00 88.19 172 GLY A CA 1
ATOM 1347 C C . GLY A 1 172 ? -13.169 3.042 -20.695 1.00 88.19 172 GLY A C 1
ATOM 1348 O O . GLY A 1 172 ? -13.851 3.086 -19.671 1.00 88.19 172 GLY A O 1
ATOM 1349 N N . LEU A 1 173 ? -12.089 2.258 -20.802 1.00 89.75 173 LEU A N 1
ATOM 1350 C CA . LEU A 1 173 ? -11.678 1.310 -19.771 1.00 89.75 173 LEU A CA 1
ATOM 1351 C C . LEU A 1 173 ? -10.154 1.330 -19.575 1.00 89.75 173 LEU A C 1
ATOM 1353 O O . LEU A 1 173 ? -9.426 0.562 -20.211 1.00 89.75 173 LEU A O 1
ATOM 1357 N N . PRO A 1 174 ? -9.640 2.203 -18.689 1.00 90.56 174 PRO A N 1
ATOM 1358 C CA . PRO A 1 174 ? -8.211 2.270 -18.425 1.00 90.56 174 PRO A CA 1
ATOM 1359 C C . PRO A 1 174 ? -7.706 0.957 -17.819 1.00 90.56 174 PRO A C 1
ATOM 1361 O O . PRO A 1 174 ? -8.245 0.472 -16.824 1.00 90.56 174 PRO A O 1
ATOM 1364 N N . LEU A 1 175 ? -6.622 0.409 -18.366 1.00 91.69 175 LEU A N 1
ATOM 1365 C CA . LEU A 1 175 ? -5.995 -0.830 -17.900 1.00 91.69 175 LEU A CA 1
ATOM 1366 C C . LEU A 1 175 ? -5.600 -0.744 -16.421 1.00 91.69 175 LEU A C 1
ATOM 1368 O O . LEU A 1 175 ? -5.748 -1.707 -15.671 1.00 91.69 175 LEU A O 1
ATOM 1372 N N . SER A 1 176 ? -5.164 0.436 -15.975 1.00 87.31 176 SER A N 1
ATOM 1373 C CA . SER A 1 176 ? -4.842 0.694 -14.572 1.00 87.31 176 SER A CA 1
ATOM 1374 C C . SER A 1 176 ? -6.052 0.582 -13.639 1.00 87.31 176 SER A C 1
ATOM 1376 O O . SER A 1 176 ? -5.861 0.486 -12.439 1.00 87.31 176 SER A O 1
ATOM 1378 N N . GLU A 1 177 ? -7.291 0.572 -14.132 1.00 88.31 177 GLU A N 1
ATOM 1379 C CA . GLU A 1 177 ? -8.485 0.315 -13.316 1.00 88.31 177 GLU A CA 1
ATOM 1380 C C . GLU A 1 177 ? -8.925 -1.152 -13.305 1.00 88.31 177 GLU A C 1
ATOM 1382 O O . GLU A 1 177 ? -9.819 -1.513 -12.538 1.00 88.31 177 GLU A O 1
ATOM 1387 N N . LEU A 1 178 ? -8.317 -1.987 -14.149 1.00 90.19 178 LEU A N 1
ATOM 1388 C CA . LEU A 1 178 ? -8.603 -3.416 -14.245 1.00 90.19 178 LEU A CA 1
ATOM 1389 C C . LEU A 1 178 ? -7.602 -4.281 -13.490 1.00 90.19 178 LEU A C 1
ATOM 1391 O O . LEU A 1 178 ? -7.876 -5.451 -13.274 1.00 90.19 178 LEU A O 1
ATOM 1395 N N . ILE A 1 179 ? -6.433 -3.755 -13.144 1.00 95.19 179 ILE A N 1
ATOM 1396 C CA . ILE A 1 179 ? -5.384 -4.531 -12.486 1.00 95.19 179 ILE A CA 1
ATOM 1397 C C . ILE A 1 179 ? -5.361 -4.179 -11.003 1.00 95.19 179 ILE A C 1
ATOM 1399 O O . ILE A 1 179 ? -5.021 -3.057 -10.627 1.00 95.19 179 ILE A O 1
ATOM 1403 N N . GLU A 1 180 ? -5.694 -5.150 -10.153 1.00 95.69 180 GLU A N 1
ATOM 1404 C CA . GLU A 1 180 ? -5.671 -4.966 -8.703 1.00 95.69 180 GLU A CA 1
ATOM 1405 C C . GLU A 1 180 ? -4.249 -4.918 -8.146 1.00 95.69 180 GLU A C 1
ATOM 1407 O O . GLU A 1 180 ? -3.980 -4.124 -7.245 1.00 95.69 180 GLU A O 1
ATOM 1412 N N . LEU A 1 181 ? -3.353 -5.770 -8.657 1.00 97.12 181 LEU A N 1
ATOM 1413 C CA . LEU A 1 181 ? -1.968 -5.878 -8.200 1.00 97.12 181 LEU A CA 1
ATOM 1414 C C . LEU A 1 181 ? -0.999 -5.807 -9.377 1.00 97.12 181 LEU A C 1
ATOM 1416 O O . LEU A 1 181 ? -1.067 -6.624 -10.290 1.00 97.12 181 LEU A O 1
ATOM 1420 N N . THR A 1 182 ? -0.052 -4.876 -9.314 1.00 97.88 182 THR A N 1
ATOM 1421 C CA . THR A 1 182 ? 1.081 -4.799 -10.242 1.00 97.88 182 THR A CA 1
ATOM 1422 C C . THR A 1 182 ? 2.395 -4.982 -9.493 1.00 97.88 182 THR A C 1
ATOM 1424 O O . THR A 1 182 ? 2.675 -4.242 -8.551 1.00 97.88 182 THR A O 1
ATOM 1427 N N . VAL A 1 183 ? 3.230 -5.921 -9.934 1.00 96.75 183 VAL A N 1
ATOM 1428 C CA . VAL A 1 183 ? 4.561 -6.162 -9.362 1.00 96.75 183 VAL A CA 1
ATOM 1429 C C . VAL A 1 183 ? 5.623 -5.990 -10.437 1.00 96.75 183 VAL A C 1
ATOM 1431 O O . VAL A 1 183 ? 5.602 -6.671 -11.456 1.00 96.75 183 VAL A O 1
ATOM 1434 N N . GLY A 1 184 ? 6.554 -5.063 -10.226 1.00 96.56 184 GLY A N 1
ATOM 1435 C CA . GLY A 1 184 ? 7.608 -4.764 -11.194 1.00 96.56 184 GLY A CA 1
ATOM 1436 C C . GLY A 1 184 ? 9.014 -5.018 -10.665 1.00 96.56 184 GLY A C 1
ATOM 1437 O O . GLY A 1 184 ? 9.303 -4.809 -9.486 1.00 96.56 184 GLY A O 1
ATOM 1438 N N . CYS A 1 185 ? 9.908 -5.411 -11.567 1.00 94.62 185 CYS A N 1
ATOM 1439 C CA . CYS A 1 185 ? 11.331 -5.563 -11.291 1.00 94.62 185 CYS A CA 1
ATOM 1440 C C . CYS A 1 185 ? 12.164 -4.659 -12.215 1.00 94.62 185 CYS A C 1
ATOM 1442 O O . CYS A 1 185 ? 11.891 -4.586 -13.412 1.00 94.62 185 CYS A O 1
ATOM 1444 N N . SER A 1 186 ? 13.164 -3.941 -11.692 1.00 94.25 186 SER A N 1
ATOM 1445 C CA . SER A 1 186 ? 14.047 -3.064 -12.478 1.00 94.25 186 SER A CA 1
ATOM 1446 C C . SER A 1 186 ? 13.275 -2.053 -13.337 1.00 94.25 186 SER A C 1
ATOM 1448 O O . SER A 1 186 ? 12.439 -1.307 -12.821 1.00 94.25 186 SER A O 1
ATOM 1450 N N . SER A 1 187 ? 13.506 -2.023 -14.653 1.00 94.31 187 SER A N 1
ATOM 1451 C CA . SER A 1 187 ? 12.710 -1.243 -15.611 1.00 94.31 187 SER A CA 1
ATOM 1452 C C . SER A 1 187 ? 11.204 -1.494 -15.477 1.00 94.31 187 SER A C 1
ATOM 1454 O O . SER A 1 187 ? 10.433 -0.540 -15.545 1.00 94.31 187 SER A O 1
ATOM 1456 N N . GLY A 1 188 ? 10.786 -2.738 -15.225 1.00 96.31 188 GLY A N 1
ATOM 1457 C CA . GLY A 1 188 ? 9.399 -3.089 -14.928 1.00 96.31 188 GLY A CA 1
ATOM 1458 C C . GLY A 1 188 ? 8.886 -2.423 -13.654 1.00 96.31 188 GLY A C 1
ATOM 1459 O O . GLY A 1 188 ? 7.763 -1.940 -13.629 1.00 96.31 188 GLY A O 1
ATOM 1460 N N . GLY A 1 189 ? 9.729 -2.280 -12.627 1.00 95.94 189 GLY A N 1
ATOM 1461 C CA . GLY A 1 189 ? 9.411 -1.521 -11.414 1.00 95.94 189 GLY A CA 1
ATOM 1462 C C . GLY A 1 189 ? 9.149 -0.039 -11.694 1.00 95.94 189 GLY A C 1
ATOM 1463 O O . GLY A 1 189 ? 8.173 0.523 -11.198 1.00 95.94 189 GLY A O 1
ATOM 1464 N N . LEU A 1 190 ? 9.966 0.587 -12.547 1.00 95.50 190 LEU A N 1
ATOM 1465 C CA . LEU A 1 190 ? 9.758 1.980 -12.971 1.00 95.50 190 LEU A CA 1
ATOM 1466 C C . LEU A 1 190 ? 8.437 2.160 -13.737 1.00 95.50 190 LEU A C 1
ATOM 1468 O O . LEU A 1 190 ? 7.738 3.159 -13.536 1.00 95.50 190 LEU A O 1
ATOM 1472 N N . ILE A 1 191 ? 8.088 1.186 -14.584 1.00 96.12 191 ILE A N 1
ATOM 1473 C CA . ILE A 1 191 ? 6.817 1.152 -15.318 1.00 96.12 191 ILE A CA 1
ATOM 1474 C C . ILE A 1 191 ? 5.650 0.996 -14.340 1.00 96.12 191 ILE A C 1
ATOM 1476 O O . ILE A 1 191 ? 4.718 1.796 -14.393 1.00 96.12 191 ILE A O 1
ATOM 1480 N N . SER A 1 192 ? 5.722 0.045 -13.405 1.00 96.69 192 SER A N 1
ATOM 1481 C CA . SER A 1 192 ? 4.691 -0.189 -12.387 1.00 96.69 192 SER A CA 1
ATOM 1482 C C . SER A 1 192 ? 4.404 1.064 -11.558 1.00 96.69 192 SER A C 1
ATOM 1484 O O . SER A 1 192 ? 3.248 1.455 -11.386 1.00 96.69 192 SER A O 1
ATOM 1486 N N . LEU A 1 193 ? 5.451 1.750 -11.090 1.00 95.44 193 LEU A N 1
ATOM 1487 C CA . LEU A 1 193 ? 5.303 2.993 -10.332 1.00 95.44 193 LEU A CA 1
ATOM 1488 C C . LEU A 1 193 ? 4.679 4.108 -11.185 1.00 95.44 193 LEU A C 1
ATOM 1490 O O . LEU A 1 193 ? 3.773 4.798 -10.728 1.00 95.44 193 LEU A O 1
ATOM 1494 N N . SER A 1 194 ? 5.115 4.286 -12.431 1.00 94.50 194 SER A N 1
ATOM 1495 C CA . SER A 1 194 ? 4.631 5.395 -13.265 1.00 94.50 194 SER A CA 1
ATOM 1496 C C . SER A 1 194 ? 3.216 5.160 -13.807 1.00 94.50 194 SER A C 1
ATOM 1498 O O . SER A 1 194 ? 2.357 6.033 -13.712 1.00 94.50 194 SER A O 1
ATOM 1500 N N . ASN A 1 195 ? 2.932 3.975 -14.346 1.00 94.12 195 ASN A N 1
ATOM 1501 C CA . ASN A 1 195 ? 1.652 3.699 -14.995 1.00 94.12 195 ASN A CA 1
ATOM 1502 C C . ASN A 1 195 ? 0.551 3.311 -13.997 1.00 94.12 195 ASN A C 1
ATOM 1504 O O . ASN A 1 195 ? -0.584 3.751 -14.154 1.00 94.12 195 ASN A O 1
ATOM 1508 N N . PHE A 1 196 ? 0.864 2.544 -12.946 1.00 94.88 196 PHE A N 1
ATOM 1509 C CA . PHE A 1 196 ? -0.162 2.008 -12.040 1.00 94.88 196 PHE A CA 1
ATOM 1510 C C . PHE A 1 196 ? -0.272 2.759 -10.714 1.00 94.88 196 PHE A C 1
ATOM 1512 O O . PHE A 1 196 ? -1.389 2.920 -10.221 1.00 94.88 196 PHE A O 1
ATOM 1519 N N . MET A 1 197 ? 0.841 3.248 -10.150 1.00 92.31 197 MET A N 1
ATOM 1520 C CA . MET A 1 197 ? 0.808 4.040 -8.909 1.00 92.31 197 MET A CA 1
ATOM 1521 C C . MET A 1 197 ? 0.549 5.526 -9.194 1.00 92.31 197 MET A C 1
ATOM 1523 O O . MET A 1 197 ? -0.330 6.112 -8.568 1.00 92.31 197 MET A O 1
ATOM 1527 N N . LEU A 1 198 ? 1.264 6.135 -10.150 1.00 91.94 198 LEU A N 1
ATOM 1528 C CA . LEU A 1 198 ? 1.028 7.531 -10.560 1.00 91.94 198 LEU A CA 1
ATOM 1529 C C . LEU A 1 198 ? -0.110 7.689 -11.579 1.00 91.94 198 LEU A C 1
ATOM 1531 O O . LEU A 1 198 ? -0.504 8.816 -11.860 1.00 91.94 198 LEU A O 1
ATOM 1535 N N . ARG A 1 199 ? -0.646 6.582 -12.117 1.00 91.62 199 ARG A N 1
ATOM 1536 C CA . ARG A 1 199 ? -1.750 6.575 -13.097 1.00 91.62 199 ARG A CA 1
ATOM 1537 C C . ARG A 1 199 ? -1.459 7.389 -14.360 1.00 91.62 199 ARG A C 1
ATOM 1539 O O . ARG A 1 199 ? -2.369 7.952 -14.962 1.00 91.62 199 ARG A O 1
ATOM 1546 N N . MET A 1 200 ? -0.196 7.453 -14.766 1.00 92.25 200 MET A N 1
ATOM 1547 C CA . MET A 1 200 ? 0.183 8.130 -16.001 1.00 92.25 200 MET A CA 1
ATOM 1548 C C . MET A 1 200 ? -0.271 7.325 -17.211 1.00 92.25 200 MET A C 1
ATOM 1550 O O . MET A 1 200 ? -0.222 6.094 -17.197 1.00 92.25 200 MET A O 1
ATOM 1554 N N . GLU A 1 201 ? -0.656 8.015 -18.279 1.00 92.62 201 GLU A N 1
ATOM 1555 C CA . GLU A 1 201 ? -0.973 7.364 -19.545 1.00 92.62 201 GLU A CA 1
ATOM 1556 C C . GLU A 1 201 ? 0.235 6.593 -20.086 1.00 92.62 201 GLU A C 1
ATOM 1558 O O . GLU A 1 201 ? 1.385 7.034 -19.985 1.00 92.62 201 GLU A O 1
ATOM 1563 N N . ILE A 1 202 ? -0.029 5.441 -20.706 1.00 93.88 202 ILE A N 1
ATOM 1564 C CA . ILE A 1 202 ? 1.015 4.538 -21.209 1.00 93.88 202 ILE A CA 1
ATOM 1565 C C . ILE A 1 202 ? 1.916 5.255 -22.226 1.00 93.88 202 ILE A C 1
ATOM 1567 O O . ILE A 1 202 ? 3.137 5.093 -22.194 1.00 93.88 202 ILE A O 1
ATOM 1571 N N . GLY A 1 203 ? 1.338 6.113 -23.076 1.00 92.75 203 GLY A N 1
ATOM 1572 C CA . GLY A 1 203 ? 2.091 6.943 -24.019 1.00 92.75 203 GLY A CA 1
ATOM 1573 C C . GLY A 1 203 ? 3.066 7.901 -23.326 1.00 92.75 203 GLY A C 1
ATOM 1574 O O . GLY A 1 203 ? 4.220 8.016 -23.739 1.00 92.75 203 GLY A O 1
ATOM 1575 N N . SER A 1 204 ? 2.655 8.532 -22.222 1.00 93.56 204 SER A N 1
ATOM 1576 C CA . SER A 1 204 ? 3.541 9.376 -21.411 1.00 93.56 204 SER A CA 1
ATOM 1577 C C . SER A 1 204 ? 4.642 8.555 -20.741 1.00 93.56 204 SER A C 1
ATOM 1579 O O . SER A 1 204 ? 5.802 8.966 -20.764 1.00 93.56 204 SER A O 1
ATOM 1581 N N . CYS A 1 205 ? 4.316 7.374 -20.200 1.00 93.19 205 CYS A N 1
ATOM 1582 C CA . CYS A 1 205 ? 5.314 6.458 -19.643 1.00 93.19 205 CYS A CA 1
ATOM 1583 C C . CYS A 1 205 ? 6.361 6.052 -20.687 1.00 93.19 205 CYS A C 1
ATOM 1585 O O . CYS A 1 205 ? 7.551 6.040 -20.382 1.00 93.19 205 CYS A O 1
ATOM 1587 N N . LYS A 1 206 ? 5.937 5.779 -21.926 1.00 92.75 206 LYS A N 1
ATOM 1588 C CA . LYS A 1 206 ? 6.817 5.453 -23.055 1.00 92.75 206 LYS A CA 1
ATOM 1589 C C . LYS A 1 206 ? 7.789 6.585 -23.377 1.00 92.75 206 LYS A C 1
ATOM 1591 O O . LYS A 1 206 ? 8.997 6.348 -23.416 1.00 92.75 206 LYS A O 1
ATOM 1596 N N . SER A 1 207 ? 7.287 7.808 -23.533 1.00 92.31 207 SER A N 1
ATOM 1597 C CA . SER A 1 207 ? 8.120 8.988 -23.797 1.00 92.31 207 SER A CA 1
ATOM 1598 C C . SER A 1 207 ? 9.136 9.230 -22.677 1.00 92.31 207 SER A C 1
ATOM 1600 O O . SER A 1 207 ? 10.330 9.382 -22.940 1.00 92.31 207 SER A O 1
ATOM 1602 N N . LEU A 1 208 ? 8.692 9.162 -21.418 1.00 89.88 208 LEU A N 1
ATOM 1603 C CA . LEU A 1 208 ? 9.560 9.331 -20.250 1.00 89.88 208 LEU A CA 1
ATOM 1604 C C . LEU A 1 208 ? 10.623 8.242 -20.147 1.00 89.88 208 LEU A C 1
ATOM 1606 O O . LEU A 1 208 ? 11.774 8.530 -19.825 1.00 89.88 208 LEU A O 1
ATOM 1610 N N . PHE A 1 209 ? 10.265 6.996 -20.450 1.00 90.94 209 PHE A N 1
ATOM 1611 C CA . PHE A 1 209 ? 11.212 5.890 -20.450 1.00 90.94 209 PHE A CA 1
ATOM 1612 C C . PHE A 1 209 ? 12.280 6.059 -21.539 1.00 90.94 209 PHE A C 1
ATOM 1614 O O . PHE A 1 209 ? 13.466 5.842 -21.289 1.00 90.94 209 PHE A O 1
ATOM 1621 N N . GLN A 1 210 ? 11.889 6.507 -22.734 1.00 90.62 210 GLN A N 1
ATOM 1622 C CA . GLN A 1 210 ? 12.823 6.819 -23.819 1.00 90.62 210 GLN A CA 1
ATOM 1623 C C . GLN A 1 210 ? 13.741 8.001 -23.475 1.00 90.62 210 GLN A C 1
ATOM 1625 O O . GLN A 1 210 ? 14.927 7.972 -23.808 1.00 90.62 210 GLN A O 1
ATOM 1630 N N . ASP A 1 211 ? 13.225 9.037 -22.809 1.00 88.06 211 ASP A N 1
ATOM 1631 C CA . ASP A 1 211 ? 14.025 10.156 -22.297 1.00 88.06 211 ASP A CA 1
ATOM 1632 C C . ASP A 1 211 ? 15.020 9.703 -21.224 1.00 88.06 211 ASP A C 1
ATOM 1634 O O . ASP A 1 211 ? 16.199 10.065 -21.282 1.00 88.06 211 ASP A O 1
ATOM 1638 N N . LEU A 1 212 ? 14.570 8.882 -20.270 1.00 86.69 212 LEU A N 1
ATOM 1639 C CA . LEU A 1 212 ? 15.414 8.284 -19.237 1.00 86.69 212 LEU A CA 1
ATOM 1640 C C . LEU A 1 212 ? 16.541 7.470 -19.876 1.00 86.69 212 LEU A C 1
ATOM 1642 O O . LEU A 1 212 ? 17.710 7.707 -19.576 1.00 86.69 212 LEU A O 1
ATOM 1646 N N . ALA A 1 213 ? 16.210 6.561 -20.797 1.00 86.44 213 ALA A N 1
ATOM 1647 C CA . ALA A 1 213 ? 17.189 5.738 -21.496 1.00 86.44 213 ALA A CA 1
ATOM 1648 C C . ALA A 1 213 ? 18.205 6.601 -22.258 1.00 86.44 213 ALA A C 1
ATOM 1650 O O . ALA A 1 213 ? 19.405 6.367 -22.142 1.00 86.44 213 ALA A O 1
ATOM 1651 N N . ARG A 1 214 ? 17.758 7.646 -22.969 1.00 86.31 214 ARG A N 1
ATOM 1652 C CA . ARG A 1 214 ?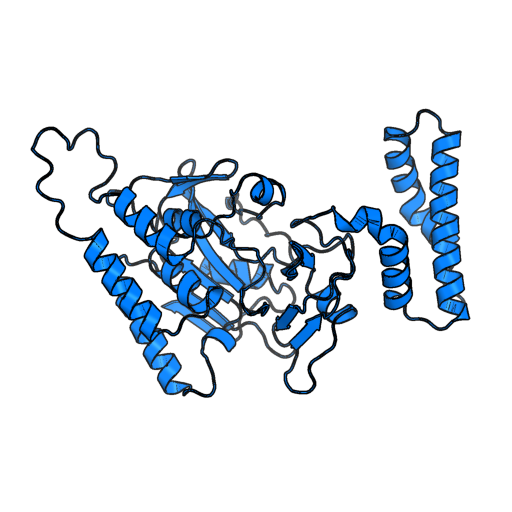 18.654 8.575 -23.680 1.00 86.31 214 ARG A CA 1
ATOM 1653 C C . ARG A 1 214 ? 19.595 9.329 -22.744 1.00 86.31 214 ARG A C 1
ATOM 1655 O O . ARG A 1 214 ? 20.770 9.460 -23.068 1.00 86.31 214 ARG A O 1
ATOM 1662 N N . LYS A 1 215 ? 19.104 9.828 -21.606 1.00 84.50 215 LYS A N 1
ATOM 1663 C CA . LYS A 1 215 ? 19.912 10.590 -20.637 1.00 84.50 215 LYS A CA 1
ATOM 1664 C C . LYS A 1 215 ? 20.909 9.701 -19.897 1.00 84.50 215 LYS A C 1
ATOM 1666 O O . LYS A 1 215 ? 22.061 10.085 -19.730 1.00 84.50 215 LYS A O 1
ATOM 1671 N N . VAL A 1 216 ? 20.464 8.526 -19.459 1.00 81.62 216 VAL A N 1
ATOM 1672 C CA . VAL A 1 216 ? 21.247 7.624 -18.606 1.00 81.62 216 VAL A CA 1
ATOM 1673 C C . VAL A 1 216 ? 22.248 6.801 -19.416 1.00 81.62 216 VAL A C 1
ATOM 1675 O O . VAL A 1 216 ? 23.368 6.595 -18.959 1.00 81.62 216 VAL A O 1
ATOM 1678 N N . LEU A 1 217 ? 21.878 6.375 -20.628 1.00 77.31 217 LEU A N 1
ATOM 1679 C CA . LEU A 1 217 ? 22.747 5.601 -21.523 1.00 77.31 217 LEU A CA 1
ATOM 1680 C C . LEU A 1 217 ? 23.544 6.484 -22.493 1.00 77.31 217 LEU A C 1
ATOM 1682 O O . LEU A 1 217 ? 24.229 5.956 -23.373 1.00 77.31 217 LEU A O 1
ATOM 1686 N N . ALA A 1 218 ? 23.473 7.814 -22.353 1.00 72.75 218 ALA A N 1
ATOM 1687 C CA . ALA A 1 218 ? 24.317 8.725 -23.114 1.00 72.75 218 ALA A CA 1
ATOM 1688 C C . ALA A 1 218 ? 25.793 8.324 -22.926 1.00 72.75 218 ALA A C 1
ATOM 1690 O O . ALA A 1 218 ? 26.208 8.078 -21.788 1.00 72.75 218 ALA A O 1
ATOM 1691 N N . PRO A 1 219 ? 26.604 8.257 -24.001 1.00 58.94 219 PRO A N 1
ATOM 1692 C CA . PRO A 1 219 ? 28.004 7.876 -23.891 1.00 58.94 219 PRO A CA 1
ATOM 1693 C C . PRO A 1 219 ? 28.692 8.764 -22.861 1.00 58.94 219 PRO A C 1
ATOM 1695 O O . PRO A 1 219 ? 28.778 9.983 -23.041 1.00 58.94 219 PRO A O 1
ATOM 1698 N N . ALA A 1 220 ? 29.174 8.161 -21.773 1.00 55.53 220 ALA A N 1
ATOM 1699 C CA . ALA A 1 220 ? 29.966 8.878 -20.792 1.00 55.53 220 ALA A CA 1
ATOM 1700 C C . ALA A 1 220 ? 31.121 9.549 -21.544 1.00 55.53 220 ALA A C 1
ATOM 1702 O O . ALA A 1 220 ? 31.914 8.872 -22.205 1.00 55.53 220 ALA A O 1
ATOM 1703 N N . ARG A 1 221 ? 31.202 10.886 -21.492 1.00 50.50 221 ARG A N 1
ATOM 1704 C CA . ARG A 1 221 ? 32.358 11.626 -22.012 1.00 50.50 221 ARG A CA 1
ATOM 1705 C C . ARG A 1 221 ? 33.603 10.988 -21.402 1.00 50.50 221 ARG A C 1
ATOM 1707 O O . ARG A 1 221 ? 33.804 11.131 -20.202 1.00 50.50 221 ARG A O 1
ATOM 1714 N N . LYS A 1 222 ? 34.356 10.240 -22.224 1.00 46.00 222 LYS A N 1
ATOM 1715 C CA . LYS A 1 222 ? 35.608 9.519 -21.929 1.00 46.00 222 LYS A CA 1
ATOM 1716 C C . LYS A 1 222 ? 36.100 9.761 -20.495 1.00 46.00 222 LYS A C 1
ATOM 1718 O O . LYS A 1 222 ? 36.869 10.698 -20.269 1.00 46.00 222 LYS A O 1
ATOM 1723 N N . LYS A 1 223 ? 35.689 8.928 -19.528 1.00 49.91 223 LYS A N 1
ATOM 1724 C CA . LYS A 1 223 ? 36.386 8.878 -18.236 1.00 49.91 223 LYS A CA 1
ATOM 1725 C C . LYS A 1 223 ? 37.816 8.439 -18.560 1.00 49.91 223 LYS A C 1
ATOM 1727 O O . LYS A 1 223 ? 38.049 7.305 -18.969 1.00 49.91 223 LYS A O 1
ATOM 1732 N N . ARG A 1 224 ? 38.747 9.401 -18.513 1.00 44.09 224 ARG A N 1
ATOM 1733 C CA . ARG A 1 224 ? 40.180 9.209 -18.769 1.00 44.09 224 ARG A CA 1
ATOM 1734 C C . ARG A 1 224 ? 40.674 8.010 -17.963 1.00 44.09 224 ARG A C 1
ATOM 1736 O O . ARG A 1 224 ? 40.288 7.838 -16.810 1.00 44.09 224 ARG A O 1
ATOM 1743 N N . PHE A 1 225 ? 41.559 7.257 -18.604 1.00 41.16 225 PHE A N 1
ATOM 1744 C CA . PHE A 1 225 ? 42.232 6.001 -18.246 1.00 41.16 225 PHE A CA 1
ATOM 1745 C C . PHE A 1 225 ? 42.741 5.815 -16.790 1.00 41.16 225 PHE A C 1
ATOM 1747 O O . PHE A 1 225 ? 43.277 4.760 -16.489 1.00 41.16 225 PHE A O 1
ATOM 1754 N N . LEU A 1 226 ? 42.573 6.781 -15.878 1.00 43.91 226 LEU A N 1
ATOM 1755 C CA . LEU A 1 226 ? 42.954 6.686 -14.459 1.00 43.91 226 LEU A CA 1
ATOM 1756 C C . LEU A 1 226 ? 41.766 6.680 -13.469 1.00 43.91 226 LEU A C 1
ATOM 1758 O O . LEU A 1 226 ? 41.966 6.382 -12.300 1.00 43.91 226 LEU A O 1
ATOM 1762 N N . GLY A 1 227 ? 40.535 6.996 -13.899 1.00 47.09 227 GLY A N 1
ATOM 1763 C CA . GLY A 1 227 ? 39.362 7.112 -13.006 1.00 47.09 227 GLY A CA 1
ATOM 1764 C C . GLY A 1 227 ? 38.468 5.867 -12.914 1.00 47.09 227 GLY A C 1
ATOM 1765 O O . GLY A 1 227 ? 37.446 5.897 -12.234 1.00 47.09 227 GLY A O 1
ATOM 1766 N N . SER A 1 228 ? 38.813 4.787 -13.622 1.00 46.16 228 SER A N 1
ATOM 1767 C CA . SER A 1 228 ? 37.996 3.565 -13.708 1.00 46.16 228 SER A CA 1
ATOM 1768 C C . SER A 1 228 ? 38.080 2.676 -12.465 1.00 46.16 228 SER A C 1
ATOM 1770 O O . SER A 1 228 ? 37.207 1.840 -12.274 1.00 46.16 228 SER A O 1
ATOM 1772 N N . TRP A 1 229 ? 39.112 2.834 -11.635 1.00 46.28 229 TRP A N 1
ATOM 1773 C CA . TRP A 1 229 ? 39.344 1.975 -10.467 1.00 46.28 229 TRP A CA 1
ATOM 1774 C C . TRP A 1 229 ? 38.553 2.408 -9.218 1.00 46.28 229 TRP A C 1
ATOM 1776 O O . TRP A 1 229 ? 38.522 1.685 -8.235 1.00 46.28 229 TRP A O 1
ATOM 1786 N N . LEU A 1 230 ? 37.913 3.585 -9.264 1.00 49.28 230 LEU A N 1
ATOM 1787 C CA . LEU A 1 230 ? 37.163 4.195 -8.153 1.00 49.28 230 LEU A CA 1
ATOM 1788 C C . LEU A 1 230 ? 35.659 4.355 -8.454 1.00 49.28 230 LEU A C 1
ATOM 1790 O O . LEU A 1 230 ? 34.953 5.046 -7.725 1.00 49.28 230 LEU A O 1
ATOM 1794 N N . SER A 1 231 ? 35.171 3.811 -9.572 1.00 52.50 231 SER A N 1
ATOM 1795 C CA . SER A 1 231 ? 33.787 3.988 -10.026 1.00 52.50 231 SER A CA 1
ATOM 1796 C C . SER A 1 231 ? 33.054 2.651 -9.962 1.00 52.50 231 SER A C 1
ATOM 1798 O O . SER A 1 231 ? 33.228 1.828 -10.855 1.00 52.50 231 SER A O 1
ATOM 1800 N N . ASP A 1 232 ? 32.182 2.473 -8.968 1.00 59.59 232 ASP A N 1
ATOM 1801 C CA . ASP A 1 232 ? 31.365 1.261 -8.745 1.00 59.59 232 ASP A CA 1
ATOM 1802 C C . ASP A 1 232 ? 30.223 1.063 -9.775 1.00 59.59 232 ASP A C 1
ATOM 1804 O O . ASP A 1 232 ? 29.212 0.419 -9.503 1.00 59.59 232 ASP A O 1
ATOM 1808 N N . GLY A 1 233 ? 30.349 1.635 -10.976 1.00 61.44 233 GLY A N 1
ATOM 1809 C CA . GLY A 1 233 ? 29.343 1.559 -12.035 1.00 61.44 233 GLY A CA 1
ATOM 1810 C C . GLY A 1 233 ? 29.790 2.207 -13.348 1.00 61.44 233 GLY A C 1
ATOM 1811 O O . GLY A 1 233 ? 30.562 3.175 -13.352 1.00 61.44 233 GLY A O 1
ATOM 1812 N N . LEU A 1 234 ? 29.295 1.658 -14.463 1.00 72.25 234 LEU A N 1
ATOM 1813 C CA . LEU A 1 234 ? 29.539 2.129 -15.832 1.00 72.25 234 LEU A CA 1
ATOM 1814 C C . LEU A 1 234 ? 28.879 3.485 -16.117 1.00 72.25 234 LEU A C 1
ATOM 1816 O O . LEU A 1 234 ? 29.450 4.299 -16.847 1.00 72.25 234 LEU A O 1
ATOM 1820 N N . TYR A 1 235 ? 27.708 3.745 -15.533 1.00 77.31 235 TYR A N 1
ATOM 1821 C CA . TYR A 1 235 ? 26.928 4.962 -15.756 1.00 77.31 235 TYR A CA 1
ATOM 1822 C C . TYR A 1 235 ? 26.930 5.887 -14.536 1.00 77.31 235 TYR A C 1
ATOM 1824 O O . TYR A 1 235 ? 27.178 5.474 -13.402 1.00 77.31 235 TYR A O 1
ATOM 1832 N N . ASP A 1 236 ? 26.666 7.175 -14.770 1.00 80.25 236 ASP A N 1
ATOM 1833 C CA . ASP A 1 236 ? 26.606 8.165 -13.697 1.00 80.25 236 ASP A CA 1
ATOM 1834 C C . ASP A 1 236 ? 25.299 8.026 -12.904 1.00 80.25 236 ASP A C 1
ATOM 1836 O O . ASP A 1 236 ? 24.222 8.434 -13.347 1.00 80.25 236 ASP A O 1
ATOM 1840 N N . VAL A 1 237 ? 25.414 7.468 -11.698 1.00 83.94 237 VAL A N 1
ATOM 1841 C CA . VAL A 1 237 ? 24.310 7.329 -10.745 1.00 83.94 237 VAL A CA 1
ATOM 1842 C C . VAL A 1 237 ? 23.603 8.654 -10.456 1.00 83.94 237 VAL A C 1
ATOM 1844 O O . VAL A 1 237 ? 22.387 8.658 -10.271 1.00 83.94 237 VAL A O 1
ATOM 1847 N N . LYS A 1 238 ? 24.319 9.784 -10.465 1.00 86.25 238 LYS A N 1
ATOM 1848 C CA . LYS A 1 238 ? 23.735 11.094 -10.149 1.00 86.25 238 LYS A CA 1
ATOM 1849 C C . LYS A 1 238 ? 22.740 11.532 -11.215 1.00 86.25 238 LYS A C 1
ATOM 1851 O O . LYS A 1 238 ? 21.730 12.144 -10.884 1.00 86.25 238 LYS A O 1
ATOM 1856 N N . VAL A 1 239 ? 22.996 11.186 -12.479 1.00 86.50 239 VAL A N 1
ATOM 1857 C CA . VAL A 1 239 ? 22.065 11.455 -13.585 1.00 86.50 239 VAL A CA 1
ATOM 1858 C C . VAL A 1 239 ? 20.787 10.646 -13.397 1.00 86.50 239 VAL A C 1
ATOM 1860 O O . VAL A 1 239 ? 19.697 11.207 -13.490 1.00 86.50 239 VAL A O 1
ATOM 1863 N N . LEU A 1 240 ? 20.910 9.354 -13.075 1.00 86.25 240 LEU A N 1
ATOM 1864 C CA . LEU A 1 240 ? 19.756 8.503 -12.785 1.00 86.25 240 LEU A CA 1
ATOM 1865 C C . LEU A 1 240 ? 18.954 9.050 -11.595 1.00 86.25 240 LEU A C 1
ATOM 1867 O O . LEU A 1 240 ? 17.752 9.256 -11.713 1.00 86.25 240 LEU A O 1
ATOM 1871 N N . GLU A 1 241 ? 19.608 9.342 -10.471 1.00 88.69 241 GLU A N 1
ATOM 1872 C CA . GLU A 1 241 ? 18.942 9.893 -9.288 1.00 88.69 241 GLU A CA 1
ATOM 1873 C C . GLU A 1 241 ? 18.251 11.225 -9.555 1.00 88.69 241 GLU A C 1
ATOM 1875 O O . GLU A 1 241 ? 17.157 11.438 -9.041 1.00 88.69 241 GLU A O 1
ATOM 1880 N N . GLN A 1 242 ? 18.863 12.115 -10.340 1.00 87.81 242 GLN A N 1
ATOM 1881 C CA . GLN A 1 242 ? 18.248 13.392 -10.680 1.00 87.81 242 GLN A CA 1
ATOM 1882 C C . GLN A 1 242 ? 16.974 13.180 -11.497 1.00 87.81 242 GLN A C 1
ATOM 1884 O O . GLN A 1 242 ? 15.936 13.722 -11.136 1.00 87.81 242 GLN A O 1
ATOM 1889 N N . VAL A 1 243 ? 17.013 12.328 -12.529 1.00 87.88 243 VAL A N 1
ATOM 1890 C CA . VAL A 1 243 ? 15.817 12.030 -13.332 1.00 87.88 243 VAL A CA 1
ATOM 1891 C C . VAL A 1 243 ? 14.721 11.389 -12.476 1.00 87.88 243 VAL A C 1
ATOM 1893 O O . VAL A 1 243 ? 13.555 11.756 -12.599 1.00 87.88 243 VAL A O 1
ATOM 1896 N N . LEU A 1 244 ? 15.078 10.471 -11.572 1.00 90.38 244 LEU A N 1
ATOM 1897 C CA . LEU A 1 244 ? 14.115 9.857 -10.654 1.00 90.38 244 LEU A CA 1
ATOM 1898 C C . LEU A 1 244 ? 13.533 10.872 -9.655 1.00 90.38 244 LEU A C 1
ATOM 1900 O O . LEU A 1 244 ? 12.340 10.812 -9.366 1.00 90.38 244 LEU A O 1
ATOM 1904 N N . LYS A 1 245 ? 14.343 11.808 -9.144 1.00 87.50 245 LYS A N 1
ATOM 1905 C CA . LYS A 1 245 ? 13.900 12.894 -8.251 1.00 87.50 245 LYS A CA 1
ATOM 1906 C C . LYS A 1 245 ? 12.971 13.873 -8.964 1.00 87.50 245 LYS A C 1
ATOM 1908 O O . LYS A 1 245 ? 11.970 14.267 -8.374 1.00 87.50 245 LYS A O 1
ATOM 1913 N N . ASP A 1 246 ? 13.280 14.234 -10.205 1.00 87.31 246 ASP A N 1
ATOM 1914 C CA . ASP A 1 246 ? 12.453 15.133 -11.014 1.00 87.31 246 ASP A CA 1
ATOM 1915 C C . ASP A 1 246 ? 11.093 14.492 -11.320 1.00 87.31 246 ASP A C 1
ATOM 1917 O O . ASP A 1 246 ? 10.061 15.151 -11.230 1.00 87.31 246 ASP A O 1
ATOM 1921 N N . HIS A 1 247 ? 11.086 13.191 -11.625 1.00 89.44 247 HIS A N 1
ATOM 1922 C CA . HIS A 1 247 ? 9.873 12.450 -11.972 1.00 89.44 247 HIS A CA 1
ATOM 1923 C C . HIS A 1 247 ? 8.985 12.134 -10.764 1.00 89.44 247 HIS A C 1
ATOM 1925 O O . HIS A 1 247 ? 7.791 12.420 -10.771 1.00 89.44 247 HIS A O 1
ATOM 1931 N N . TYR A 1 248 ? 9.550 11.545 -9.706 1.00 88.56 248 TYR A N 1
ATOM 1932 C CA . TYR A 1 248 ? 8.763 11.117 -8.545 1.00 88.56 248 TYR A CA 1
ATOM 1933 C C . TYR A 1 248 ? 8.555 12.216 -7.505 1.00 88.56 248 TYR A C 1
ATOM 1935 O O . TYR A 1 248 ? 7.702 12.039 -6.644 1.00 88.56 248 TYR A O 1
ATOM 1943 N N . THR A 1 249 ? 9.262 13.343 -7.614 1.00 85.31 249 THR A N 1
ATOM 1944 C CA . THR A 1 249 ? 9.421 14.386 -6.589 1.00 85.31 249 THR A CA 1
ATOM 1945 C C . THR A 1 249 ? 10.221 13.933 -5.363 1.00 85.31 249 THR A C 1
ATOM 1947 O O . THR A 1 249 ? 10.393 12.747 -5.078 1.00 85.31 249 THR A O 1
ATOM 1950 N N . GLN A 1 250 ? 10.742 14.907 -4.612 1.00 81.12 250 GLN A N 1
ATOM 1951 C CA . GLN A 1 250 ? 11.557 14.657 -3.416 1.00 81.12 250 GLN A CA 1
ATOM 1952 C C . GLN A 1 250 ? 10.736 14.297 -2.175 1.00 81.12 250 GLN A C 1
ATOM 1954 O O . GLN A 1 250 ? 11.304 13.905 -1.161 1.00 81.12 250 GLN A O 1
ATOM 1959 N N . THR A 1 251 ? 9.416 14.465 -2.225 1.00 83.06 251 THR A N 1
ATOM 1960 C CA . THR A 1 251 ? 8.533 14.289 -1.067 1.00 83.06 251 THR A CA 1
ATOM 1961 C C . THR A 1 251 ? 7.559 13.139 -1.236 1.00 83.06 251 THR A C 1
ATOM 1963 O O . THR A 1 251 ? 6.970 12.719 -0.241 1.00 83.06 251 THR A O 1
ATOM 1966 N N . ARG A 1 252 ? 7.384 12.614 -2.457 1.00 87.69 252 ARG A N 1
ATOM 1967 C CA . ARG A 1 252 ? 6.399 11.569 -2.717 1.00 87.69 252 ARG A CA 1
ATOM 1968 C C . ARG A 1 252 ? 6.785 10.260 -2.069 1.00 87.69 252 ARG A C 1
ATOM 1970 O O . ARG A 1 252 ? 7.882 9.727 -2.269 1.00 87.69 252 ARG A O 1
ATOM 1977 N N . ARG A 1 253 ? 5.797 9.677 -1.414 1.00 88.12 253 ARG A N 1
ATOM 1978 C CA . ARG A 1 253 ? 5.904 8.399 -0.736 1.00 88.12 253 ARG A CA 1
ATOM 1979 C C . ARG A 1 253 ? 5.116 7.315 -1.451 1.00 88.12 253 ARG A C 1
ATOM 1981 O O . ARG A 1 253 ? 4.194 7.633 -2.200 1.00 88.12 253 ARG A O 1
ATOM 1988 N N . MET A 1 254 ? 5.518 6.057 -1.262 1.00 86.94 254 MET A N 1
ATOM 1989 C CA . MET A 1 254 ? 4.799 4.940 -1.877 1.00 86.94 254 MET A CA 1
ATOM 1990 C C . MET A 1 254 ? 3.496 4.685 -1.125 1.00 86.94 254 MET A C 1
ATOM 1992 O O . MET A 1 254 ? 2.459 4.538 -1.763 1.00 86.94 254 MET A O 1
ATOM 1996 N N . PHE A 1 255 ? 3.523 4.694 0.213 1.00 88.81 255 PHE A N 1
ATOM 1997 C CA . PHE A 1 255 ? 2.320 4.555 1.035 1.00 88.81 255 PHE A CA 1
ATOM 1998 C C . PHE A 1 255 ? 1.796 5.928 1.478 1.00 88.81 255 PHE A C 1
ATOM 2000 O O . PHE A 1 255 ? 2.026 6.385 2.599 1.00 88.81 255 PHE A O 1
ATOM 2007 N N . ASP A 1 256 ? 1.086 6.611 0.581 1.00 88.69 256 ASP A N 1
ATOM 2008 C CA . ASP A 1 256 ? 0.524 7.940 0.840 1.00 88.69 256 ASP A CA 1
ATOM 2009 C C . ASP A 1 256 ? -0.781 8.175 0.079 1.00 88.69 256 ASP A C 1
ATOM 2011 O O . ASP A 1 256 ? -1.247 7.350 -0.709 1.00 88.69 256 ASP A O 1
ATOM 2015 N N . THR A 1 257 ? -1.384 9.325 0.341 1.00 89.75 257 THR A N 1
ATOM 2016 C CA . THR A 1 257 ? -2.558 9.806 -0.372 1.00 89.75 257 THR A CA 1
ATOM 2017 C C . THR A 1 257 ? -2.165 10.141 -1.809 1.00 89.75 257 THR A C 1
ATOM 2019 O O . THR A 1 257 ? -1.285 10.971 -2.039 1.00 89.75 257 THR A O 1
ATOM 2022 N N . ALA A 1 258 ? -2.839 9.532 -2.786 1.00 87.88 258 ALA A N 1
ATOM 2023 C CA . ALA A 1 258 ? -2.701 9.927 -4.185 1.00 87.88 258 ALA A CA 1
ATOM 2024 C C . ALA A 1 258 ? -3.153 11.386 -4.393 1.00 87.88 258 ALA A C 1
ATOM 2026 O O . ALA A 1 258 ? -4.030 11.874 -3.681 1.00 87.88 258 ALA A O 1
ATOM 2027 N N . GLU A 1 259 ? -2.606 12.081 -5.394 1.00 86.38 259 GLU A N 1
ATOM 2028 C CA . GLU A 1 259 ? -2.918 13.501 -5.654 1.00 86.38 259 GLU A CA 1
ATOM 2029 C C . GLU A 1 259 ? -4.403 13.743 -5.939 1.00 86.38 259 GLU A C 1
ATOM 2031 O O . GLU A 1 259 ? -4.994 14.701 -5.448 1.00 86.38 259 GLU A O 1
ATOM 2036 N N . ASN A 1 260 ? -5.028 12.824 -6.673 1.00 89.19 260 ASN A N 1
ATOM 2037 C CA . ASN A 1 260 ? -6.462 12.832 -6.956 1.00 89.19 260 ASN A CA 1
ATOM 2038 C C . ASN A 1 260 ? -7.311 12.254 -5.807 1.00 89.19 260 ASN A C 1
ATOM 2040 O O . ASN A 1 260 ? -8.513 12.063 -5.973 1.00 89.19 260 ASN A O 1
ATOM 2044 N N . CYS A 1 261 ? -6.695 11.942 -4.662 1.00 93.88 261 CYS A N 1
ATOM 2045 C CA . CYS A 1 261 ? -7.330 11.321 -3.500 1.00 93.88 261 CYS A CA 1
ATOM 2046 C C . CYS A 1 261 ? -8.078 10.013 -3.827 1.00 93.88 261 CYS A C 1
ATOM 2048 O O . CYS A 1 261 ? -9.043 9.666 -3.144 1.00 93.88 261 CYS A O 1
ATOM 2050 N N . LEU A 1 262 ? -7.631 9.282 -4.855 1.00 93.69 262 LEU A N 1
ATOM 2051 C CA . LEU A 1 262 ? -8.136 7.961 -5.216 1.00 93.69 262 LEU A CA 1
ATOM 2052 C C . LEU A 1 262 ? -7.128 6.884 -4.806 1.00 93.69 262 LEU A C 1
ATOM 2054 O O . LEU A 1 262 ? -6.021 6.817 -5.337 1.00 93.69 262 LEU A O 1
ATOM 2058 N N . SER A 1 263 ? -7.532 5.999 -3.901 1.00 94.19 263 SER A N 1
ATOM 2059 C CA . SER A 1 263 ? -6.775 4.804 -3.537 1.00 94.19 263 SER A CA 1
ATOM 2060 C C . SER A 1 263 ? -7.426 3.568 -4.155 1.00 94.19 263 SER A C 1
ATOM 2062 O O . SER A 1 263 ? -8.607 3.319 -3.933 1.00 94.19 263 SER A O 1
ATOM 2064 N N . SER A 1 264 ? -6.683 2.799 -4.951 1.00 91.31 264 SER A N 1
ATOM 2065 C CA . SER A 1 264 ? -7.216 1.571 -5.560 1.00 91.31 264 SER A CA 1
ATOM 2066 C C . SER A 1 264 ? -6.145 0.510 -5.803 1.00 91.31 264 SER A C 1
ATOM 2068 O O . SER A 1 264 ? -6.222 -0.583 -5.255 1.00 91.31 264 SER A O 1
ATOM 2070 N N . ASN A 1 265 ? -5.129 0.841 -6.603 1.00 90.25 265 ASN A N 1
ATOM 2071 C CA . ASN A 1 265 ? -4.213 -0.139 -7.170 1.00 90.25 265 ASN A CA 1
ATOM 2072 C C . ASN A 1 265 ? -3.137 -0.485 -6.157 1.00 90.25 265 ASN A C 1
ATOM 2074 O O . ASN A 1 265 ? -2.545 0.407 -5.540 1.00 90.25 265 ASN A O 1
ATOM 2078 N N . LYS A 1 266 ? -2.847 -1.775 -6.040 1.00 94.62 266 LYS A N 1
ATOM 2079 C CA . LYS A 1 266 ? -1.753 -2.297 -5.235 1.00 94.62 266 LYS A CA 1
ATOM 2080 C C . LYS A 1 266 ? -0.531 -2.415 -6.145 1.00 94.62 266 LYS A C 1
ATOM 2082 O O . LYS A 1 266 ? -0.581 -3.058 -7.189 1.00 94.62 266 LYS A O 1
ATOM 2087 N N . VAL A 1 267 ? 0.554 -1.741 -5.793 1.00 95.69 267 VAL A N 1
ATOM 2088 C CA . VAL A 1 267 ? 1.791 -1.698 -6.575 1.00 95.69 267 VAL A CA 1
ATOM 2089 C C . VAL A 1 267 ? 2.954 -2.080 -5.684 1.00 95.69 267 VAL A C 1
ATOM 2091 O O . VAL A 1 267 ? 3.136 -1.501 -4.612 1.00 95.69 267 VAL A O 1
ATOM 2094 N N . ALA A 1 268 ? 3.751 -3.027 -6.165 1.00 94.31 268 ALA A N 1
ATOM 2095 C CA . ALA A 1 268 ? 4.985 -3.461 -5.542 1.00 94.31 268 ALA A CA 1
ATOM 2096 C C . ALA A 1 268 ? 6.160 -3.372 -6.522 1.00 94.31 268 ALA A C 1
ATOM 2098 O O . ALA A 1 268 ? 6.024 -3.638 -7.719 1.00 94.31 268 ALA A O 1
ATOM 2099 N N . VAL A 1 269 ? 7.333 -3.018 -6.004 1.00 94.12 269 VAL A N 1
ATOM 2100 C CA . VAL A 1 269 ? 8.603 -3.079 -6.731 1.00 94.12 269 VAL A CA 1
ATOM 2101 C C . VAL A 1 269 ? 9.626 -3.884 -5.950 1.00 94.12 269 VAL A C 1
ATOM 2103 O O . VAL A 1 269 ? 9.680 -3.816 -4.722 1.00 94.12 269 VAL A O 1
ATOM 2106 N N . ILE A 1 270 ? 10.436 -4.651 -6.674 1.00 92.12 270 ILE A N 1
ATOM 2107 C CA . ILE A 1 270 ? 11.391 -5.590 -6.081 1.00 92.12 270 ILE A CA 1
ATOM 2108 C C . ILE A 1 270 ? 12.801 -5.022 -6.169 1.00 92.12 270 ILE A C 1
ATOM 2110 O O . ILE A 1 270 ? 13.236 -4.579 -7.231 1.00 92.12 270 ILE A O 1
ATOM 2114 N N . ALA A 1 271 ? 13.529 -5.070 -5.065 1.00 91.94 271 ALA A N 1
ATOM 2115 C CA . ALA A 1 271 ? 14.975 -4.895 -5.016 1.00 91.94 271 ALA A CA 1
ATOM 2116 C C . ALA A 1 271 ? 15.624 -6.163 -4.448 1.00 91.94 271 ALA A C 1
ATOM 2118 O O . ALA A 1 271 ? 14.933 -7.086 -4.025 1.00 91.94 271 ALA A O 1
ATOM 2119 N N . SER A 1 272 ? 16.949 -6.240 -4.445 1.00 90.62 272 SER A N 1
ATOM 2120 C CA . SER A 1 272 ? 17.678 -7.303 -3.745 1.00 90.62 272 SER A CA 1
ATOM 2121 C C . SER A 1 272 ? 18.590 -6.706 -2.686 1.00 90.62 272 SER A C 1
ATOM 2123 O O . SER A 1 272 ? 19.314 -5.749 -2.962 1.00 90.62 272 SER A O 1
ATOM 2125 N N . GLU A 1 273 ? 18.562 -7.261 -1.479 1.00 88.44 273 GLU A N 1
ATOM 2126 C CA . GLU A 1 273 ? 19.452 -6.841 -0.397 1.00 88.44 273 GLU A CA 1
ATOM 2127 C C . GLU A 1 273 ? 20.879 -7.339 -0.665 1.00 88.44 273 GLU A C 1
ATOM 2129 O O . GLU A 1 273 ? 21.088 -8.476 -1.087 1.00 88.44 273 GLU A O 1
ATOM 2134 N N . ILE A 1 274 ? 21.886 -6.496 -0.434 1.00 88.44 274 ILE A N 1
ATOM 2135 C CA . ILE A 1 274 ? 23.290 -6.860 -0.692 1.00 88.44 274 ILE A CA 1
ATOM 2136 C C . ILE A 1 274 ? 23.794 -7.935 0.273 1.00 88.44 274 ILE A C 1
ATOM 2138 O O . ILE A 1 274 ? 24.606 -8.775 -0.112 1.00 88.44 274 ILE A O 1
ATOM 2142 N N . LYS A 1 275 ? 23.305 -7.914 1.516 1.00 84.06 275 LYS A N 1
ATOM 2143 C CA . LYS A 1 275 ? 23.784 -8.764 2.609 1.00 84.06 275 LYS A CA 1
ATOM 2144 C C . LYS A 1 275 ? 23.710 -10.256 2.279 1.00 84.06 275 LYS A C 1
ATOM 2146 O O . LYS A 1 275 ? 24.666 -10.984 2.530 1.00 84.06 275 LYS A O 1
ATOM 2151 N N . ASP A 1 276 ? 22.584 -10.710 1.742 1.00 81.62 276 ASP A N 1
ATOM 2152 C CA . ASP A 1 276 ? 22.319 -12.124 1.467 1.00 81.62 276 ASP A CA 1
ATOM 2153 C C . ASP A 1 276 ? 21.741 -12.378 0.066 1.00 81.62 276 ASP A C 1
ATOM 2155 O O . ASP A 1 276 ? 21.645 -13.536 -0.353 1.00 81.62 276 ASP A O 1
ATOM 2159 N N . GLY A 1 277 ? 21.426 -11.327 -0.700 1.00 81.50 277 GLY A N 1
ATOM 2160 C CA . GLY A 1 277 ? 20.790 -11.407 -2.013 1.00 81.50 277 GLY A CA 1
ATOM 2161 C C . GLY A 1 277 ? 19.311 -11.785 -1.961 1.00 81.50 277 GLY A C 1
ATOM 2162 O O . GLY A 1 277 ? 18.803 -12.285 -2.967 1.00 81.50 277 GLY A O 1
ATOM 2163 N N . ALA A 1 278 ? 18.646 -11.628 -0.813 1.00 83.12 278 ALA A N 1
ATOM 2164 C CA . ALA A 1 278 ? 17.223 -11.891 -0.669 1.00 83.12 278 ALA A CA 1
ATOM 2165 C C . ALA A 1 278 ? 16.379 -10.795 -1.355 1.00 83.12 278 ALA A C 1
ATOM 2167 O O . ALA A 1 278 ? 16.771 -9.620 -1.362 1.00 83.12 278 ALA A O 1
ATOM 2168 N N . PRO A 1 279 ? 15.221 -11.151 -1.944 1.00 85.69 279 PRO A N 1
ATOM 2169 C CA . PRO A 1 279 ? 14.332 -10.183 -2.572 1.00 85.69 279 PRO A CA 1
ATOM 2170 C C . PRO A 1 279 ? 13.669 -9.305 -1.513 1.00 85.69 279 PRO A C 1
ATOM 2172 O O . PRO A 1 279 ? 13.114 -9.820 -0.551 1.00 85.69 279 PRO A O 1
ATOM 2175 N N . PHE A 1 280 ? 13.671 -7.994 -1.730 1.00 87.00 280 PHE A N 1
ATOM 2176 C CA . PHE A 1 280 ? 13.011 -7.015 -0.880 1.00 87.00 280 PHE A CA 1
ATOM 2177 C C . PHE A 1 280 ? 11.862 -6.339 -1.621 1.00 87.00 280 PHE A C 1
ATOM 2179 O O . PHE A 1 280 ? 12.059 -5.793 -2.709 1.00 87.00 280 PHE A O 1
ATOM 2186 N N . ILE A 1 281 ? 10.667 -6.363 -1.033 1.00 88.94 281 ILE A N 1
ATOM 2187 C CA . ILE A 1 281 ? 9.464 -5.776 -1.630 1.00 88.94 281 ILE A CA 1
ATOM 2188 C C . ILE A 1 281 ? 9.205 -4.395 -1.024 1.00 88.94 281 ILE A C 1
ATOM 2190 O O . ILE A 1 281 ? 9.028 -4.259 0.187 1.00 88.94 281 ILE A O 1
ATOM 2194 N N . PHE A 1 282 ? 9.145 -3.379 -1.885 1.00 90.50 282 PHE A N 1
ATOM 2195 C CA . PHE A 1 282 ? 8.590 -2.068 -1.560 1.00 90.50 282 PHE A CA 1
ATOM 2196 C C . PHE A 1 282 ? 7.181 -1.969 -2.139 1.00 90.50 282 PHE A C 1
ATOM 2198 O O . PHE A 1 282 ? 7.008 -2.164 -3.340 1.00 90.50 282 PHE A O 1
ATOM 2205 N N . ALA A 1 283 ? 6.187 -1.631 -1.320 1.00 91.19 283 ALA A N 1
ATOM 2206 C CA . ALA A 1 283 ? 4.787 -1.618 -1.733 1.00 91.19 283 ALA A CA 1
ATOM 2207 C C . ALA A 1 283 ? 4.046 -0.351 -1.287 1.00 91.19 283 ALA A C 1
ATOM 2209 O O . ALA A 1 283 ? 4.418 0.293 -0.306 1.00 91.19 283 ALA A O 1
ATOM 2210 N N . ASN A 1 284 ? 2.964 -0.012 -1.993 1.00 91.56 284 ASN A N 1
ATOM 2211 C CA . ASN A 1 284 ? 2.000 1.016 -1.576 1.00 91.56 284 ASN A CA 1
ATOM 2212 C C . ASN A 1 284 ? 0.853 0.442 -0.715 1.00 91.56 284 ASN A C 1
ATOM 2214 O O . ASN A 1 284 ? -0.233 1.020 -0.651 1.00 91.56 284 ASN A O 1
ATOM 2218 N N . TYR A 1 285 ? 1.080 -0.701 -0.069 1.00 90.94 285 TYR A N 1
ATOM 2219 C CA . TYR A 1 285 ? 0.109 -1.424 0.748 1.00 90.94 285 TYR A CA 1
ATOM 2220 C C . TYR A 1 285 ? 0.800 -2.192 1.881 1.00 90.94 285 TYR A C 1
ATOM 2222 O O . TYR A 1 285 ? 2.021 -2.358 1.875 1.00 90.94 285 TYR A O 1
ATOM 2230 N N . ASN A 1 286 ? 0.021 -2.680 2.851 1.00 85.31 286 ASN A N 1
ATOM 2231 C CA . ASN A 1 286 ? 0.550 -3.468 3.972 1.00 85.31 286 ASN A CA 1
ATOM 2232 C C . ASN A 1 286 ? 0.118 -4.942 3.932 1.00 85.31 286 ASN A C 1
ATOM 2234 O O . ASN A 1 286 ? 0.870 -5.803 4.389 1.00 85.31 286 ASN A O 1
ATOM 2238 N N . GLY A 1 287 ? -1.054 -5.223 3.365 1.00 79.69 287 GLY A N 1
ATOM 2239 C CA . GLY A 1 287 ? -1.713 -6.520 3.270 1.00 79.69 287 GLY A CA 1
ATOM 2240 C C . GLY A 1 287 ? -2.426 -6.988 4.539 1.00 79.69 287 GLY A C 1
ATOM 2241 O O . GLY A 1 287 ? -2.252 -6.462 5.640 1.00 79.69 287 GLY A O 1
ATOM 2242 N N . SER A 1 288 ? -3.284 -7.997 4.357 1.00 65.56 288 SER A N 1
ATOM 2243 C CA . SER A 1 288 ? -4.220 -8.479 5.384 1.00 65.56 288 SER A CA 1
ATOM 2244 C C . SER A 1 288 ? -3.738 -9.728 6.123 1.00 65.56 288 SER A C 1
ATOM 2246 O O . SER A 1 288 ? -4.179 -9.981 7.247 1.00 65.56 288 SER A O 1
ATOM 2248 N N . ALA A 1 289 ? -2.863 -10.527 5.513 1.00 59.66 289 ALA A N 1
ATOM 2249 C CA . ALA A 1 289 ? -2.276 -11.703 6.141 1.00 59.66 289 ALA A CA 1
ATOM 2250 C C . ALA A 1 289 ? -0.913 -11.369 6.777 1.00 59.66 289 ALA A C 1
ATOM 2252 O O . ALA A 1 289 ? -0.270 -10.389 6.416 1.00 59.66 289 ALA A O 1
ATOM 2253 N N . PRO A 1 290 ? -0.413 -12.163 7.734 1.00 57.59 290 PRO A N 1
ATOM 2254 C CA . PRO A 1 290 ? 1.025 -12.243 7.944 1.00 57.59 290 PRO A CA 1
ATOM 2255 C C . PRO A 1 290 ? 1.648 -12.807 6.663 1.00 57.59 290 PRO A C 1
ATOM 2257 O O . PRO A 1 290 ? 1.137 -13.806 6.146 1.00 57.59 290 PRO A O 1
ATOM 2260 N N . HIS A 1 291 ? 2.757 -12.237 6.182 1.00 60.25 291 HIS A N 1
ATOM 2261 C CA . HIS A 1 291 ? 3.550 -12.923 5.164 1.00 60.25 291 HIS A CA 1
ATOM 2262 C C . HIS A 1 291 ? 3.913 -14.293 5.733 1.00 60.25 291 HIS A C 1
ATOM 2264 O O . HIS A 1 291 ? 4.593 -14.392 6.759 1.00 60.25 291 HIS A O 1
ATOM 2270 N N . ARG A 1 292 ? 3.409 -15.360 5.109 1.00 47.69 292 ARG A N 1
ATOM 2271 C CA . ARG A 1 292 ? 3.911 -16.701 5.387 1.00 47.69 292 ARG A CA 1
A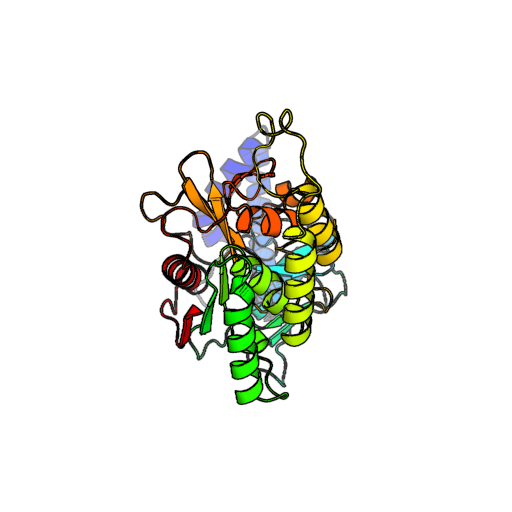TOM 2272 C C . ARG A 1 292 ? 5.320 -16.694 4.829 1.00 47.69 292 ARG A C 1
ATOM 2274 O O . ARG A 1 292 ? 5.482 -16.782 3.619 1.00 47.69 292 ARG A O 1
ATOM 2281 N N . ALA A 1 293 ? 6.304 -16.479 5.696 1.00 39.50 293 ALA A N 1
ATOM 2282 C CA . ALA A 1 293 ? 7.696 -16.601 5.320 1.00 39.50 2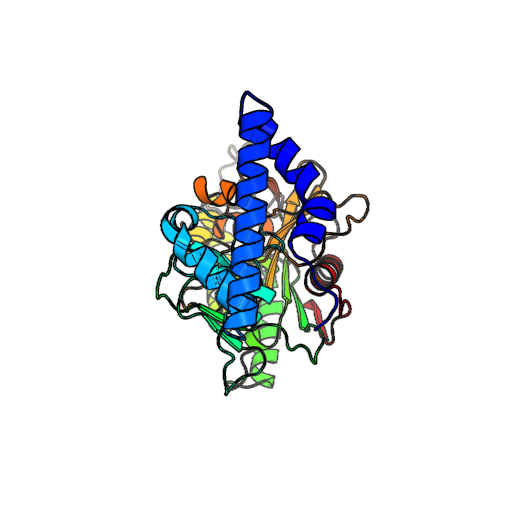93 ALA A CA 1
ATOM 2283 C C . ALA A 1 293 ? 7.864 -17.987 4.691 1.00 39.50 293 ALA A C 1
ATOM 2285 O O . ALA A 1 293 ? 7.757 -19.002 5.383 1.00 39.50 293 ALA A O 1
ATOM 2286 N N . GLU A 1 294 ? 8.092 -18.044 3.379 1.00 40.75 294 GLU A N 1
ATOM 2287 C CA . GLU A 1 294 ? 8.879 -19.159 2.882 1.00 40.75 294 GLU A CA 1
ATOM 2288 C C . GLU A 1 294 ? 10.208 -19.107 3.650 1.00 40.75 294 GLU A C 1
ATOM 2290 O O . GLU A 1 294 ? 10.745 -18.008 3.852 1.00 40.75 294 GLU A O 1
ATOM 2295 N N . PRO A 1 295 ? 10.724 -20.244 4.143 1.00 33.81 295 PRO A N 1
ATOM 2296 C CA . PRO A 1 295 ? 12.024 -20.275 4.798 1.00 33.81 295 PRO A CA 1
ATOM 2297 C C . PRO A 1 295 ? 13.070 -19.604 3.893 1.00 33.81 295 PRO A C 1
ATOM 2299 O O . PRO A 1 295 ? 13.373 -20.117 2.819 1.00 33.81 295 PRO A O 1
ATOM 2302 N N . GLY A 1 296 ? 13.578 -18.434 4.301 1.00 39.59 296 GLY A N 1
ATOM 2303 C CA . GLY A 1 296 ? 14.533 -17.632 3.522 1.00 39.59 296 GLY A CA 1
ATOM 2304 C C . GLY A 1 296 ? 14.022 -16.290 2.976 1.00 39.59 296 GLY A C 1
ATOM 2305 O O . GLY A 1 296 ? 14.836 -15.523 2.470 1.00 39.59 296 GLY A O 1
ATOM 2306 N N . ILE A 1 297 ? 12.732 -15.953 3.103 1.00 45.47 297 ILE A N 1
ATOM 2307 C CA . ILE A 1 297 ? 12.212 -14.609 2.782 1.00 45.47 297 ILE A CA 1
ATOM 2308 C C . ILE A 1 297 ? 12.158 -13.779 4.074 1.00 45.47 297 ILE A C 1
ATOM 2310 O O . ILE A 1 297 ? 11.173 -13.807 4.810 1.00 45.47 297 ILE A O 1
ATOM 2314 N N . HIS A 1 298 ? 13.240 -13.055 4.366 1.00 43.56 298 HIS A N 1
ATOM 2315 C CA . HIS A 1 298 ? 13.363 -12.142 5.514 1.00 43.56 298 HIS A CA 1
ATOM 2316 C C . HIS A 1 298 ? 13.218 -10.658 5.131 1.00 43.56 298 HIS A C 1
ATOM 2318 O O . HIS A 1 298 ? 13.696 -9.788 5.851 1.00 43.56 298 HIS A O 1
ATOM 2324 N N . SER A 1 299 ? 12.571 -10.338 4.012 1.00 53.66 299 SER A N 1
ATOM 2325 C CA . SER A 1 299 ? 12.818 -9.050 3.353 1.00 53.66 299 SER A CA 1
ATOM 2326 C C . SER A 1 299 ? 11.529 -8.415 2.824 1.00 53.66 299 SER A C 1
ATOM 2328 O O . SER A 1 299 ? 11.262 -8.322 1.631 1.00 53.66 299 SER A O 1
ATOM 2330 N N . TYR A 1 300 ? 10.693 -7.954 3.755 1.00 56.12 300 TYR A N 1
ATOM 2331 C CA . TYR A 1 300 ? 9.585 -7.051 3.447 1.00 56.12 300 TYR A CA 1
ATOM 2332 C C . TYR A 1 300 ? 9.795 -5.725 4.169 1.00 56.12 300 TYR A C 1
ATOM 2334 O O . TYR A 1 300 ? 9.855 -5.684 5.400 1.00 56.12 300 TYR A O 1
ATOM 2342 N N . GLY A 1 301 ? 9.860 -4.633 3.411 1.00 52.66 301 GLY A N 1
ATOM 2343 C CA . GLY A 1 301 ? 9.845 -3.294 3.978 1.00 52.66 301 GLY A CA 1
ATOM 2344 C C . GLY A 1 301 ? 8.420 -2.897 4.274 1.00 52.66 301 GLY A C 1
ATOM 2345 O O . GLY A 1 301 ? 7.753 -2.323 3.415 1.00 52.66 301 GLY A O 1
ATOM 2346 N N . LYS A 1 302 ? 7.939 -3.176 5.489 1.00 51.97 302 LYS A N 1
ATOM 2347 C CA . LYS A 1 302 ? 6.747 -2.467 5.961 1.00 51.97 302 LYS A CA 1
ATOM 2348 C C . LYS A 1 302 ? 7.130 -0.999 6.032 1.00 51.97 302 LYS A C 1
ATOM 2350 O O . LYS A 1 302 ? 8.080 -0.675 6.729 1.00 51.97 302 LYS A O 1
ATOM 2355 N N . CYS A 1 303 ? 6.408 -0.140 5.319 1.00 48.41 303 CYS A N 1
ATOM 2356 C CA . CYS A 1 303 ? 6.565 1.296 5.486 1.00 48.41 303 CYS A CA 1
ATOM 2357 C C . CYS A 1 303 ? 6.092 1.659 6.898 1.00 48.41 303 CYS A C 1
ATOM 2359 O O . CYS A 1 303 ? 4.893 1.776 7.164 1.00 48.41 303 CYS A O 1
ATOM 2361 N N . GLU A 1 304 ? 7.021 1.767 7.840 1.00 51.31 304 GLU A N 1
ATOM 2362 C CA . GLU A 1 304 ? 6.708 2.112 9.214 1.00 51.31 304 GLU A CA 1
ATOM 2363 C C . GLU A 1 304 ? 6.458 3.617 9.341 1.00 51.31 304 GLU A C 1
ATOM 2365 O O . GLU A 1 304 ? 6.967 4.440 8.589 1.00 51.31 304 GLU A O 1
ATOM 2370 N N . TYR A 1 305 ? 5.679 4.034 10.341 1.00 48.03 305 TYR A N 1
ATOM 2371 C CA . TYR A 1 305 ? 5.500 5.471 10.582 1.00 48.03 305 TYR A CA 1
ATOM 2372 C C . TYR A 1 305 ? 6.821 6.162 10.985 1.00 48.03 305 TYR A C 1
ATOM 2374 O O . TYR A 1 305 ? 7.004 7.352 10.726 1.00 48.03 305 TYR A O 1
ATOM 2382 N N . ALA A 1 306 ? 7.772 5.419 11.565 1.00 45.62 306 ALA A N 1
ATOM 2383 C CA . ALA A 1 306 ? 9.135 5.901 11.779 1.00 45.62 306 ALA A CA 1
ATOM 2384 C C . ALA A 1 306 ? 9.806 6.297 10.449 1.00 45.62 306 ALA A C 1
ATOM 2386 O O . ALA A 1 306 ? 10.420 7.362 10.376 1.00 45.62 306 ALA A O 1
ATOM 2387 N N . ASP A 1 307 ? 9.566 5.541 9.374 1.00 50.03 307 ASP A N 1
ATOM 2388 C CA . ASP A 1 307 ? 10.072 5.828 8.026 1.00 50.03 307 ASP A CA 1
ATOM 2389 C C . ASP A 1 307 ? 9.535 7.154 7.475 1.00 50.03 307 ASP A C 1
ATOM 2391 O O . ASP A 1 307 ? 10.222 7.866 6.739 1.00 50.03 307 ASP A O 1
ATOM 2395 N N . LEU A 1 308 ? 8.330 7.552 7.896 1.00 51.28 308 LEU A N 1
ATOM 2396 C CA . LEU A 1 308 ? 7.709 8.822 7.517 1.00 51.28 308 LEU A CA 1
ATOM 2397 C C . LEU A 1 308 ? 8.332 10.035 8.222 1.00 51.28 308 LEU A C 1
ATOM 2399 O O . LEU A 1 308 ? 8.315 11.129 7.654 1.00 51.28 308 LEU A O 1
ATOM 2403 N N . LYS A 1 309 ? 8.884 9.873 9.433 1.00 49.34 309 LYS A N 1
ATOM 2404 C CA . LYS A 1 309 ? 9.565 10.958 10.168 1.00 49.34 309 LYS A CA 1
ATOM 2405 C C . LYS A 1 309 ? 10.940 11.279 9.574 1.00 49.34 309 LYS A C 1
ATOM 2407 O O . LYS A 1 309 ? 11.376 12.423 9.641 1.00 49.34 309 LYS A O 1
ATOM 2412 N N . TYR A 1 310 ? 11.594 10.284 8.979 1.00 52.75 310 TYR A N 1
ATOM 2413 C CA . TYR A 1 310 ? 12.953 10.392 8.443 1.00 52.75 310 TYR A CA 1
ATOM 2414 C C . TYR A 1 310 ? 13.012 10.455 6.908 1.00 52.75 310 TYR A C 1
ATOM 2416 O O . TYR A 1 310 ? 14.098 10.388 6.344 1.00 52.75 310 TYR A O 1
ATOM 2424 N N . HIS A 1 311 ? 11.867 10.596 6.224 1.00 55.62 311 HIS A N 1
ATOM 2425 C CA . HIS A 1 311 ? 11.785 10.561 4.755 1.00 55.62 311 HIS A CA 1
ATOM 2426 C C . HIS A 1 311 ? 12.435 9.300 4.148 1.00 55.62 311 HIS A C 1
ATOM 2428 O O . HIS A 1 311 ? 13.067 9.354 3.099 1.00 55.62 311 HIS A O 1
ATOM 2434 N N . LEU A 1 312 ? 12.280 8.151 4.807 1.00 62.78 312 LEU A N 1
ATOM 2435 C CA . LEU A 1 312 ? 12.806 6.865 4.336 1.00 62.78 312 LEU A CA 1
ATOM 2436 C C . LEU A 1 312 ? 11.846 6.215 3.329 1.00 62.78 312 LEU A C 1
ATOM 2438 O O . LEU A 1 312 ? 12.260 5.407 2.496 1.00 62.78 312 LEU A O 1
ATOM 2442 N N . ASP A 1 313 ? 10.576 6.651 3.327 1.00 68.81 313 ASP A N 1
ATOM 2443 C CA . ASP A 1 313 ? 9.574 6.252 2.342 1.00 68.81 313 ASP A CA 1
ATOM 2444 C C . ASP A 1 313 ? 9.590 7.112 1.062 1.00 68.81 313 ASP A C 1
ATOM 2446 O O . ASP A 1 313 ? 8.538 7.492 0.585 1.00 68.81 313 ASP A O 1
ATOM 2450 N N . LEU A 1 314 ? 10.729 7.442 0.444 1.00 86.19 314 LEU A N 1
ATOM 2451 C CA . LEU A 1 314 ? 10.719 8.246 -0.799 1.00 86.19 314 LEU A CA 1
ATOM 2452 C C . LEU A 1 314 ? 10.680 7.412 -2.070 1.00 86.19 314 LEU A C 1
ATOM 2454 O O . LEU A 1 314 ? 11.608 6.663 -2.339 1.00 86.19 314 LEU A O 1
ATOM 2458 N N . THR A 1 315 ? 9.627 7.541 -2.880 1.00 88.50 315 THR A N 1
ATOM 2459 C CA . THR A 1 315 ? 9.395 6.736 -4.102 1.00 88.50 315 THR A CA 1
ATOM 2460 C C . THR A 1 315 ? 10.617 6.708 -5.023 1.00 88.50 315 THR A C 1
ATOM 2462 O O . THR A 1 315 ? 11.001 5.640 -5.500 1.00 88.50 315 THR A O 1
ATOM 2465 N N . GLY A 1 316 ? 11.294 7.849 -5.194 1.00 91.19 316 GLY A N 1
ATOM 2466 C CA . GLY A 1 316 ? 12.526 7.948 -5.980 1.00 91.19 316 GLY A CA 1
ATOM 2467 C C . GLY A 1 316 ? 13.649 7.019 -5.496 1.00 91.19 316 GLY A C 1
ATOM 2468 O O . GLY A 1 316 ? 14.329 6.414 -6.321 1.00 91.19 316 GLY A O 1
ATOM 2469 N N . SER A 1 317 ? 13.800 6.814 -4.184 1.00 91.00 317 SER A N 1
ATOM 2470 C CA . SER A 1 317 ? 14.794 5.883 -3.624 1.00 91.00 317 SER A CA 1
ATOM 2471 C C . SER A 1 317 ? 14.476 4.419 -3.954 1.00 91.00 317 SER A C 1
ATOM 2473 O O . SER A 1 317 ? 15.382 3.606 -4.094 1.00 91.00 317 SER A O 1
ATOM 2475 N N . ARG A 1 318 ? 13.197 4.067 -4.137 1.00 91.56 318 ARG A N 1
ATOM 2476 C CA . ARG A 1 318 ? 12.747 2.677 -4.377 1.00 91.56 318 ARG A CA 1
ATOM 2477 C C . ARG A 1 318 ? 12.833 2.364 -5.849 1.00 91.56 318 ARG A C 1
ATOM 2479 O O . ARG A 1 318 ? 13.319 1.302 -6.218 1.00 91.56 318 ARG A O 1
ATOM 2486 N N . ALA A 1 319 ? 12.467 3.346 -6.669 1.00 94.19 319 ALA A N 1
ATOM 2487 C CA . ALA A 1 319 ? 12.790 3.376 -8.082 1.00 94.19 319 ALA A CA 1
ATOM 2488 C C . ALA A 1 319 ? 14.305 3.201 -8.300 1.00 94.19 319 ALA A C 1
ATOM 2490 O O . ALA A 1 319 ? 14.721 2.385 -9.117 1.00 94.19 319 ALA A O 1
ATOM 2491 N N . ARG A 1 320 ? 15.138 3.896 -7.512 1.00 93.31 320 ARG A N 1
ATOM 2492 C CA . ARG A 1 320 ? 16.599 3.783 -7.592 1.00 93.31 320 ARG A CA 1
ATOM 2493 C C . ARG A 1 320 ? 17.119 2.422 -7.139 1.00 93.31 320 ARG A C 1
ATOM 2495 O O . ARG A 1 320 ? 18.056 1.928 -7.762 1.00 93.31 320 ARG A O 1
ATOM 2502 N N . ALA A 1 321 ? 16.539 1.843 -6.087 1.00 93.00 321 ALA A N 1
ATOM 2503 C CA . ALA A 1 321 ? 16.890 0.517 -5.584 1.00 93.00 321 ALA A CA 1
ATOM 2504 C C . ALA A 1 321 ? 16.545 -0.581 -6.594 1.00 93.00 321 ALA A C 1
ATOM 2506 O O . ALA A 1 321 ? 17.417 -1.361 -6.961 1.00 93.00 321 ALA A O 1
ATOM 2507 N N . THR A 1 322 ? 15.309 -0.596 -7.106 1.00 93.81 322 THR A N 1
ATOM 2508 C CA . THR A 1 322 ? 14.865 -1.633 -8.050 1.00 93.81 322 THR A CA 1
ATOM 2509 C C . THR A 1 322 ? 15.666 -1.618 -9.351 1.00 93.81 322 THR A C 1
ATOM 2511 O O . THR A 1 322 ? 15.908 -2.686 -9.894 1.00 93.81 322 THR A O 1
ATOM 2514 N N . SER A 1 323 ? 16.137 -0.450 -9.814 1.00 92.62 323 SER A N 1
ATOM 2515 C CA . SER A 1 323 ? 16.886 -0.292 -11.073 1.00 92.62 323 SER A CA 1
ATOM 2516 C C . SER A 1 323 ? 18.416 -0.227 -10.910 1.00 92.62 323 SER A C 1
ATOM 2518 O O . SER A 1 323 ? 19.117 0.241 -11.811 1.00 92.62 323 SER A O 1
ATOM 2520 N N . ALA A 1 324 ? 18.952 -0.594 -9.743 1.00 90.25 324 ALA A N 1
ATOM 2521 C CA . ALA A 1 324 ? 20.375 -0.498 -9.409 1.00 90.25 324 ALA A CA 1
ATOM 2522 C C . ALA A 1 324 ? 21.205 -1.655 -9.998 1.00 90.25 324 ALA A C 1
ATOM 2524 O O . ALA A 1 324 ? 21.796 -2.436 -9.250 1.00 90.25 324 ALA A O 1
ATOM 2525 N N . ALA A 1 325 ? 21.176 -1.830 -11.324 1.00 87.38 325 ALA A N 1
ATOM 2526 C CA . ALA A 1 325 ? 21.770 -2.993 -11.988 1.00 87.38 325 ALA A CA 1
ATOM 2527 C C . ALA A 1 325 ? 23.285 -3.063 -11.730 1.00 87.38 325 ALA A C 1
ATOM 2529 O O . ALA A 1 325 ? 23.987 -2.107 -12.082 1.00 87.38 325 ALA A O 1
ATOM 2530 N N . PRO A 1 326 ? 23.813 -4.167 -11.162 1.00 82.19 326 PRO A N 1
ATOM 2531 C CA . PRO A 1 326 ? 25.241 -4.290 -10.896 1.00 82.19 326 PRO A CA 1
ATOM 2532 C C . PRO A 1 326 ? 26.083 -4.095 -12.149 1.00 82.19 326 PRO A C 1
ATOM 2534 O O . PRO A 1 326 ? 25.647 -4.373 -13.266 1.00 82.19 326 PRO A O 1
ATOM 2537 N N . SER A 1 327 ? 27.286 -3.560 -11.954 1.00 80.06 327 SER A N 1
ATOM 2538 C CA . SER A 1 327 ? 28.184 -3.082 -13.015 1.00 80.06 327 SER A CA 1
ATOM 2539 C C . SER A 1 327 ? 27.671 -1.863 -13.794 1.00 80.06 327 SER A C 1
ATOM 2541 O O . SER A 1 327 ? 28.493 -1.088 -14.276 1.00 80.06 327 SER A O 1
ATOM 2543 N N . LEU A 1 328 ? 26.358 -1.629 -13.897 1.00 81.25 328 LEU A N 1
ATOM 2544 C CA . LEU A 1 328 ? 25.794 -0.438 -14.541 1.00 81.25 328 LEU A CA 1
ATOM 2545 C C . LEU A 1 328 ? 25.691 0.741 -13.570 1.00 81.25 328 LEU A C 1
ATOM 2547 O O . LEU A 1 328 ? 26.122 1.845 -13.902 1.00 81.25 328 LEU A O 1
ATOM 2551 N N . PHE A 1 329 ? 25.165 0.494 -12.371 1.00 85.56 329 PHE A N 1
ATOM 2552 C CA . PHE A 1 329 ? 24.945 1.485 -11.324 1.00 85.56 329 PHE A CA 1
ATOM 2553 C C . PHE A 1 329 ? 25.431 0.956 -9.976 1.00 85.56 329 PHE A C 1
ATOM 2555 O O . PHE A 1 329 ? 25.344 -0.240 -9.704 1.00 85.56 329 PHE A O 1
ATOM 2562 N N . SER A 1 330 ? 25.879 1.865 -9.109 1.00 88.25 330 SER A N 1
ATOM 2563 C CA . SER A 1 330 ? 26.211 1.532 -7.723 1.00 88.25 330 SER A CA 1
ATOM 2564 C C . SER A 1 330 ? 24.973 1.060 -6.949 1.00 88.25 330 SER A C 1
ATOM 2566 O O . SER A 1 330 ? 23.829 1.303 -7.353 1.00 88.25 330 SER A O 1
ATOM 2568 N N . THR A 1 331 ? 25.181 0.434 -5.798 1.00 91.88 331 THR A N 1
ATOM 2569 C CA . THR A 1 331 ? 24.104 0.124 -4.849 1.00 91.88 331 THR A CA 1
ATOM 2570 C C . THR A 1 331 ? 23.522 1.407 -4.239 1.00 91.88 331 THR A C 1
ATOM 2572 O O . THR A 1 331 ? 24.080 2.498 -4.401 1.00 91.88 331 THR A O 1
ATOM 2575 N N . ILE A 1 332 ? 22.385 1.291 -3.551 1.00 91.06 332 ILE A N 1
ATOM 2576 C CA . ILE A 1 332 ? 21.792 2.371 -2.752 1.00 91.06 332 ILE A CA 1
ATOM 2577 C C . ILE A 1 332 ? 21.628 1.915 -1.307 1.00 91.06 332 ILE A C 1
ATOM 2579 O O . ILE A 1 332 ? 21.099 0.838 -1.054 1.00 91.06 332 ILE A O 1
ATOM 2583 N N . ASP A 1 333 ? 22.052 2.748 -0.365 1.00 89.56 333 ASP A N 1
ATOM 2584 C CA . ASP A 1 333 ? 21.743 2.562 1.048 1.00 89.56 333 ASP A CA 1
ATOM 2585 C C . ASP A 1 333 ? 20.477 3.344 1.409 1.00 89.56 333 ASP A C 1
ATOM 2587 O O . ASP A 1 333 ? 20.380 4.544 1.138 1.00 89.56 333 ASP A O 1
ATOM 2591 N N . ILE A 1 334 ? 19.488 2.655 1.976 1.00 85.31 334 ILE A N 1
ATOM 2592 C CA . ILE A 1 334 ? 18.267 3.268 2.494 1.00 85.31 334 ILE A CA 1
ATOM 2593 C C . ILE A 1 334 ? 18.325 3.151 4.019 1.00 85.31 334 ILE A C 1
ATOM 2595 O O . ILE A 1 334 ? 18.208 2.035 4.542 1.00 85.31 334 ILE A O 1
ATOM 2599 N N . PRO A 1 335 ? 18.493 4.273 4.747 1.00 80.88 335 PRO A N 1
ATOM 2600 C CA . PRO A 1 335 ? 18.674 4.226 6.191 1.00 80.88 335 PRO A CA 1
ATOM 2601 C C . PRO A 1 335 ? 17.530 3.476 6.877 1.00 80.88 335 PRO A C 1
ATOM 2603 O O . PRO A 1 335 ? 16.368 3.636 6.515 1.00 80.88 335 PRO A O 1
ATOM 2606 N N . GLY A 1 336 ? 17.864 2.632 7.852 1.00 76.94 336 GLY A N 1
ATOM 2607 C CA . GLY A 1 336 ? 16.894 1.812 8.587 1.00 76.94 336 GLY A CA 1
ATOM 2608 C C . GLY A 1 336 ? 16.391 0.563 7.852 1.00 76.94 336 GLY A C 1
ATOM 2609 O O . GLY A 1 336 ? 15.900 -0.342 8.519 1.00 76.94 336 GLY A O 1
ATOM 2610 N N . LEU A 1 337 ? 16.556 0.471 6.526 1.00 79.38 337 LEU A N 1
ATOM 2611 C CA . LEU A 1 337 ? 16.136 -0.692 5.732 1.00 79.38 337 LEU A CA 1
ATOM 2612 C C . LEU A 1 337 ? 17.311 -1.534 5.229 1.00 79.38 337 LEU A C 1
ATOM 2614 O O . LEU A 1 337 ? 17.191 -2.752 5.168 1.00 79.38 337 LEU A O 1
ATOM 2618 N N . GLY A 1 338 ? 18.437 -0.903 4.894 1.00 85.81 338 GLY A N 1
ATOM 2619 C CA . GLY A 1 338 ? 19.652 -1.580 4.445 1.00 85.81 338 GLY A CA 1
ATOM 2620 C C . GLY A 1 338 ? 20.109 -1.145 3.056 1.00 85.81 338 GLY A C 1
ATOM 2621 O O . GLY A 1 338 ? 19.641 -0.150 2.497 1.00 85.81 338 GLY A O 1
ATOM 2622 N N . THR A 1 339 ? 21.047 -1.909 2.498 1.00 90.50 339 THR A N 1
ATOM 2623 C CA . THR A 1 339 ? 21.672 -1.613 1.207 1.00 90.50 339 THR A CA 1
ATOM 2624 C C . THR A 1 339 ? 21.120 -2.518 0.110 1.00 90.50 339 THR A C 1
ATOM 2626 O O . THR A 1 339 ? 21.149 -3.746 0.218 1.00 90.50 339 THR A O 1
ATOM 2629 N N . PHE A 1 340 ? 20.667 -1.903 -0.980 1.00 91.44 340 PHE A N 1
ATOM 2630 C CA . PHE A 1 340 ? 19.934 -2.550 -2.058 1.00 91.44 340 PHE A CA 1
ATOM 2631 C C . PHE A 1 340 ? 20.628 -2.418 -3.414 1.00 91.44 340 PHE A C 1
ATOM 2633 O O . PHE A 1 340 ? 21.314 -1.435 -3.712 1.00 91.44 340 PHE A O 1
ATOM 2640 N N . GLN A 1 341 ? 20.375 -3.411 -4.257 1.00 92.31 341 GLN A N 1
ATOM 2641 C CA . GLN A 1 341 ? 20.677 -3.433 -5.683 1.00 92.31 341 GLN A CA 1
ATOM 2642 C C . GLN A 1 341 ? 19.444 -3.869 -6.487 1.00 92.31 341 GLN A C 1
ATOM 2644 O O . GLN A 1 341 ? 18.383 -4.136 -5.915 1.00 92.31 341 GLN A O 1
ATOM 2649 N N . ASP A 1 342 ? 19.601 -3.954 -7.809 1.00 92.56 342 ASP A N 1
ATOM 2650 C CA . ASP A 1 342 ? 18.527 -4.314 -8.734 1.00 92.56 342 ASP A CA 1
ATOM 2651 C C . ASP A 1 342 ? 17.791 -5.592 -8.324 1.00 92.56 342 ASP A C 1
ATOM 2653 O O . ASP A 1 342 ? 18.407 -6.589 -7.936 1.00 92.56 342 ASP A O 1
ATOM 2657 N N . GLY A 1 343 ? 16.463 -5.560 -8.434 1.00 84.12 343 GLY A N 1
ATOM 2658 C CA . GLY A 1 343 ? 15.613 -6.704 -8.107 1.00 84.12 343 GLY A CA 1
ATOM 2659 C C . GLY A 1 343 ? 15.814 -7.899 -9.034 1.00 84.12 343 GLY A C 1
ATOM 2660 O O . GLY A 1 343 ? 15.436 -9.012 -8.684 1.00 84.12 343 GLY A O 1
ATOM 2661 N N . GLY A 1 344 ? 16.422 -7.692 -10.202 1.00 82.38 344 GLY A N 1
ATOM 2662 C CA . GLY A 1 344 ? 16.710 -8.721 -11.190 1.00 82.38 344 GLY A CA 1
ATOM 2663 C C . GLY A 1 344 ? 17.873 -9.626 -10.811 1.00 82.38 344 GLY A C 1
ATOM 2664 O O . GLY A 1 344 ? 18.217 -10.538 -11.563 1.00 82.38 344 GLY A O 1
ATOM 2665 N N . MET A 1 345 ? 18.483 -9.408 -9.646 1.00 80.25 345 MET A N 1
ATOM 2666 C CA . MET A 1 345 ? 19.536 -10.271 -9.144 1.00 80.25 345 MET A CA 1
ATOM 2667 C C . MET A 1 345 ? 19.039 -11.683 -8.834 1.00 80.25 345 MET A C 1
ATOM 2669 O O . MET A 1 345 ? 17.943 -11.923 -8.323 1.00 80.25 345 MET A O 1
ATOM 2673 N N . ARG A 1 346 ? 19.892 -12.653 -9.178 1.00 74.00 346 ARG A N 1
ATOM 2674 C CA . ARG A 1 346 ? 19.634 -14.093 -9.062 1.00 74.00 346 ARG A CA 1
ATOM 2675 C C . ARG A 1 346 ? 18.401 -14.545 -9.858 1.00 74.00 346 ARG A C 1
ATOM 2677 O O . ARG A 1 346 ? 18.494 -14.696 -11.069 1.00 74.00 346 ARG A O 1
ATOM 2684 N N . ARG A 1 347 ? 17.288 -14.854 -9.183 1.00 69.31 347 ARG A N 1
ATOM 2685 C CA . ARG A 1 347 ? 16.105 -15.522 -9.764 1.00 69.31 347 ARG A CA 1
ATOM 2686 C C . ARG A 1 347 ? 14.867 -14.622 -9.844 1.00 69.31 347 ARG A C 1
ATOM 2688 O O . ARG A 1 347 ? 13.813 -15.106 -10.237 1.00 69.31 347 ARG A O 1
ATOM 2695 N N . HIS A 1 348 ? 14.974 -13.343 -9.480 1.00 71.88 348 HIS A N 1
ATOM 2696 C CA . HIS A 1 348 ? 13.817 -12.455 -9.294 1.00 71.88 348 HIS A CA 1
ATOM 2697 C C . HIS A 1 348 ? 13.626 -11.419 -10.416 1.00 71.88 348 HIS A C 1
ATOM 2699 O O . HIS A 1 348 ? 12.825 -10.499 -10.276 1.00 71.88 348 HIS A O 1
ATOM 2705 N N . ASN A 1 349 ? 14.317 -11.579 -11.554 1.00 82.44 349 ASN A N 1
ATOM 2706 C CA . ASN A 1 349 ? 14.120 -10.713 -12.725 1.00 82.44 349 ASN A CA 1
ATOM 2707 C C . ASN A 1 349 ? 12.718 -10.835 -13.329 1.00 82.44 349 ASN A C 1
ATOM 2709 O O . ASN A 1 349 ? 12.178 -9.847 -13.818 1.00 82.44 349 ASN A O 1
ATOM 2713 N N . ASN A 1 350 ? 12.146 -12.035 -13.251 1.00 88.56 350 ASN A N 1
ATOM 2714 C CA . ASN A 1 350 ? 10.738 -12.271 -13.507 1.00 88.56 350 ASN A CA 1
ATOM 2715 C C . ASN A 1 350 ? 10.008 -12.385 -12.154 1.00 88.56 350 ASN A C 1
ATOM 2717 O O . ASN A 1 350 ? 10.301 -13.314 -11.386 1.00 88.56 350 ASN A O 1
ATOM 2721 N N . PRO A 1 351 ? 9.084 -11.466 -11.821 1.00 90.56 351 PRO A N 1
ATOM 2722 C CA . PRO A 1 351 ? 8.514 -11.409 -10.488 1.00 90.56 351 PRO A CA 1
ATOM 2723 C C . PRO A 1 351 ? 7.239 -12.243 -10.307 1.00 90.56 351 PRO A C 1
ATOM 2725 O O . PRO A 1 351 ? 6.545 -12.034 -9.316 1.00 90.56 351 PRO A O 1
ATOM 2728 N N . ILE A 1 352 ? 6.936 -13.211 -11.187 1.00 92.69 352 ILE A N 1
ATOM 2729 C CA . ILE A 1 352 ? 5.713 -14.038 -11.113 1.00 92.69 352 ILE A CA 1
ATOM 2730 C C . ILE A 1 352 ? 5.495 -14.634 -9.717 1.00 92.69 352 ILE A C 1
ATOM 2732 O O . ILE A 1 352 ? 4.437 -14.451 -9.117 1.00 92.69 352 ILE A O 1
ATOM 2736 N N . ASN A 1 353 ? 6.497 -15.330 -9.173 1.00 90.62 353 ASN A N 1
ATOM 2737 C CA . ASN A 1 353 ? 6.349 -16.023 -7.888 1.00 90.62 353 ASN A CA 1
ATOM 2738 C C . ASN A 1 353 ? 6.117 -15.043 -6.730 1.00 90.62 353 ASN A C 1
ATOM 2740 O O . ASN A 1 353 ? 5.312 -15.313 -5.839 1.00 90.62 353 ASN A O 1
ATOM 2744 N N . LEU A 1 354 ? 6.782 -13.886 -6.773 1.00 90.12 354 LEU A N 1
ATOM 2745 C CA . LEU A 1 354 ? 6.594 -12.827 -5.786 1.00 90.12 354 LEU A CA 1
ATOM 2746 C C . LEU A 1 354 ? 5.202 -12.201 -5.935 1.00 90.12 354 LEU A C 1
ATOM 2748 O O . LEU A 1 354 ? 4.508 -12.046 -4.941 1.00 90.12 354 LEU A O 1
ATOM 2752 N N . ALA A 1 355 ? 4.731 -11.953 -7.158 1.00 93.25 355 ALA A N 1
ATOM 2753 C CA . ALA A 1 355 ? 3.389 -11.437 -7.418 1.00 93.25 355 ALA A CA 1
ATOM 2754 C C . ALA A 1 355 ? 2.281 -12.390 -6.943 1.00 93.25 355 ALA A C 1
ATOM 2756 O O . ALA A 1 355 ? 1.308 -11.954 -6.330 1.00 93.25 355 ALA A O 1
ATOM 2757 N N . LEU A 1 356 ? 2.442 -13.699 -7.160 1.00 93.12 356 LEU A N 1
ATOM 2758 C CA . LEU A 1 356 ? 1.523 -14.714 -6.640 1.00 93.12 356 LEU A CA 1
ATOM 2759 C C . LEU A 1 356 ? 1.551 -14.788 -5.108 1.00 93.12 356 LEU A C 1
ATOM 2761 O O . LEU A 1 356 ? 0.506 -14.978 -4.485 1.00 93.12 356 LEU A O 1
ATOM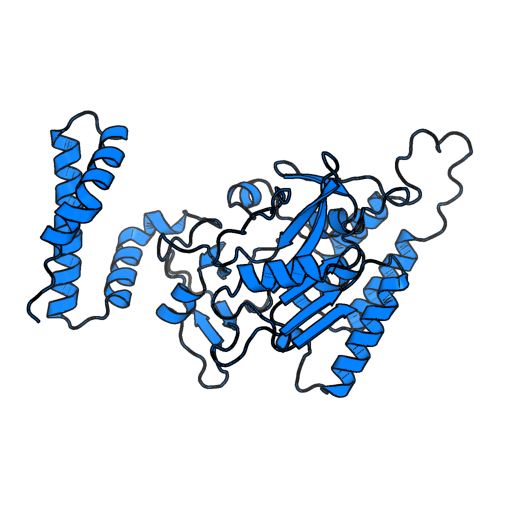 2765 N N . SER A 1 357 ? 2.724 -14.638 -4.488 1.00 89.88 357 SER A N 1
ATOM 2766 C CA . SER A 1 357 ? 2.846 -14.544 -3.029 1.00 89.88 357 SER A CA 1
ATOM 2767 C C . SER A 1 357 ? 2.127 -13.303 -2.488 1.00 89.88 357 SER A C 1
ATOM 2769 O O . SER A 1 357 ? 1.347 -13.402 -1.541 1.00 89.88 357 SER A O 1
ATOM 2771 N N . GLU A 1 358 ? 2.315 -12.153 -3.131 1.00 90.75 358 GLU A N 1
ATOM 2772 C CA . GLU A 1 358 ? 1.685 -10.893 -2.737 1.00 90.75 358 GLU A CA 1
ATOM 2773 C C . GLU A 1 358 ? 0.163 -10.913 -2.917 1.00 90.75 358 GLU A C 1
ATOM 2775 O O . GLU A 1 358 ? -0.565 -10.433 -2.050 1.00 90.75 358 GLU A O 1
ATOM 2780 N N . ALA A 1 359 ? -0.351 -11.552 -3.971 1.00 92.50 359 ALA A N 1
ATOM 2781 C CA . ALA A 1 359 ? -1.790 -11.747 -4.141 1.00 92.50 359 ALA A CA 1
ATOM 2782 C C . ALA A 1 359 ? -2.403 -12.551 -2.977 1.00 92.50 359 ALA A C 1
ATOM 2784 O O . ALA A 1 359 ? -3.457 -12.183 -2.455 1.00 92.50 359 ALA A O 1
ATOM 2785 N N . LYS A 1 360 ? -1.719 -13.604 -2.506 1.00 90.19 360 LYS A N 1
ATOM 2786 C CA . LYS A 1 360 ? -2.143 -14.397 -1.334 1.00 90.19 360 LYS A CA 1
ATOM 2787 C C . LYS A 1 360 ? -2.090 -13.593 -0.036 1.00 90.19 360 LYS A C 1
ATOM 2789 O O . LYS A 1 360 ? -2.923 -13.795 0.846 1.00 90.19 360 LYS A O 1
ATOM 2794 N N . HIS A 1 361 ? -1.101 -12.712 0.085 1.00 87.00 361 HIS A N 1
ATOM 2795 C CA . HIS A 1 361 ? -0.917 -11.831 1.236 1.00 87.00 361 HIS A CA 1
ATOM 2796 C C . HIS A 1 361 ? -2.010 -10.753 1.331 1.00 87.00 361 HIS A C 1
ATOM 2798 O O . HIS A 1 361 ? -2.550 -10.487 2.411 1.00 87.00 361 HIS A O 1
ATOM 2804 N N . LEU A 1 362 ? -2.382 -10.175 0.189 1.00 90.31 362 LEU A N 1
ATOM 2805 C CA . LEU A 1 362 ? -3.453 -9.188 0.067 1.00 90.31 362 LEU A CA 1
ATOM 2806 C C . LEU A 1 362 ? -4.842 -9.817 0.238 1.00 90.31 362 LEU A C 1
ATOM 2808 O O . LEU A 1 362 ? -5.657 -9.306 1.007 1.00 90.31 362 LEU A O 1
ATOM 2812 N N . TRP A 1 363 ? -5.101 -10.944 -0.433 1.00 91.38 363 TRP A N 1
ATOM 2813 C CA . TRP A 1 363 ? -6.424 -11.574 -0.509 1.00 91.38 363 TRP A CA 1
ATOM 2814 C C . TRP A 1 363 ? -6.393 -13.053 -0.090 1.00 91.38 363 TRP A C 1
ATOM 2816 O O . TRP A 1 363 ? -6.636 -13.942 -0.908 1.00 91.38 363 TRP A O 1
ATOM 2826 N N . PRO A 1 364 ? -6.182 -13.360 1.204 1.00 87.69 364 PRO A N 1
ATOM 2827 C CA . PRO A 1 364 ? -6.047 -14.740 1.682 1.00 87.69 364 PRO A CA 1
ATOM 2828 C C . PRO A 1 364 ? -7.305 -15.601 1.482 1.00 87.69 364 PRO A C 1
ATOM 2830 O O . PRO A 1 364 ? -7.203 -16.824 1.422 1.00 87.69 364 PRO A O 1
ATOM 2833 N N . ASN A 1 365 ? -8.481 -14.976 1.362 1.00 88.06 365 ASN A N 1
ATOM 2834 C CA . ASN A 1 365 ? -9.753 -15.668 1.123 1.00 88.06 365 ASN A CA 1
ATOM 2835 C C . ASN A 1 365 ? -9.981 -16.022 -0.359 1.00 88.06 365 ASN A C 1
ATOM 2837 O O . ASN A 1 365 ? -10.843 -16.841 -0.654 1.00 88.06 365 ASN A O 1
ATOM 2841 N N . SER A 1 366 ? -9.229 -15.411 -1.279 1.00 88.56 366 SER A N 1
ATOM 2842 C CA . SER A 1 366 ? -9.269 -15.688 -2.720 1.00 88.56 366 SER A CA 1
ATOM 2843 C C . SER A 1 366 ? -7.839 -15.665 -3.280 1.00 88.56 366 SER A C 1
ATOM 2845 O O . SER A 1 366 ? -7.476 -14.746 -4.015 1.00 88.56 366 SER A O 1
ATOM 2847 N N . PRO A 1 367 ? -6.999 -16.643 -2.887 1.00 82.69 367 PRO A N 1
ATOM 2848 C CA . PRO A 1 367 ? -5.549 -16.592 -3.086 1.00 82.69 367 PRO A CA 1
ATOM 2849 C C . PRO A 1 367 ? -5.099 -16.766 -4.542 1.00 82.69 367 PRO A C 1
ATOM 2851 O O . PRO A 1 367 ? -3.962 -16.426 -4.870 1.00 82.69 367 PRO A O 1
ATOM 2854 N N . SER A 1 368 ? -5.947 -17.346 -5.390 1.00 90.69 368 SER A N 1
ATOM 2855 C CA . SER A 1 368 ? -5.658 -17.578 -6.804 1.00 90.69 368 SER A CA 1
ATOM 2856 C C . SER A 1 368 ? -6.185 -16.405 -7.630 1.00 90.69 368 SER A C 1
ATOM 2858 O O . SER A 1 368 ? -7.370 -16.105 -7.510 1.00 90.69 368 SER A O 1
ATOM 2860 N N . PRO A 1 369 ? -5.349 -15.748 -8.450 1.00 93.94 369 PRO A N 1
ATOM 2861 C CA . PRO A 1 369 ? -5.806 -14.734 -9.396 1.00 93.94 369 PRO A CA 1
ATOM 2862 C C . PRO A 1 369 ? -6.769 -15.307 -10.443 1.00 93.94 369 PRO A C 1
ATOM 2864 O O . PRO A 1 369 ? -6.580 -16.440 -10.883 1.00 93.94 369 PRO A O 1
ATOM 2867 N N . ASP A 1 370 ? -7.735 -14.501 -10.888 1.00 94.44 370 ASP A N 1
ATOM 2868 C CA . ASP A 1 370 ? -8.589 -14.834 -12.043 1.00 94.44 370 ASP A CA 1
ATOM 2869 C C . ASP A 1 370 ? -7.797 -14.699 -13.345 1.00 94.44 370 ASP A C 1
ATOM 2871 O O . ASP A 1 370 ? -7.906 -15.512 -14.261 1.00 94.44 370 ASP A O 1
ATOM 2875 N N . VAL A 1 371 ? -6.980 -13.648 -13.417 1.00 95.19 371 VAL A N 1
ATOM 2876 C CA . VAL A 1 371 ? -6.117 -13.347 -14.555 1.00 95.19 371 VAL A CA 1
ATOM 2877 C C . VAL A 1 371 ? -4.732 -13.027 -14.026 1.00 95.19 371 VAL A C 1
ATOM 2879 O O . VAL A 1 371 ? -4.575 -12.234 -13.096 1.00 95.19 371 VAL A O 1
ATOM 2882 N N . PHE A 1 372 ? -3.724 -13.624 -14.650 1.00 97.19 372 PHE A N 1
ATOM 2883 C CA . PHE A 1 372 ? -2.330 -13.303 -14.406 1.00 97.19 372 PHE A CA 1
ATOM 2884 C C . PHE A 1 372 ? -1.658 -12.969 -15.738 1.00 97.19 372 PHE A C 1
ATOM 2886 O O . PHE A 1 372 ? -1.647 -13.795 -16.649 1.00 97.19 372 PHE A O 1
ATOM 2893 N N . ILE A 1 373 ? -1.092 -11.770 -15.850 1.00 97.12 373 ILE A N 1
ATOM 2894 C CA . ILE A 1 373 ? -0.349 -11.314 -17.027 1.00 97.12 373 ILE A CA 1
ATOM 2895 C C . ILE A 1 373 ? 1.112 -11.140 -16.613 1.00 97.12 373 ILE A C 1
ATOM 2897 O O . ILE A 1 373 ? 1.388 -10.422 -15.658 1.00 97.12 373 ILE A O 1
ATOM 2901 N N . SER A 1 374 ? 2.041 -11.770 -17.331 1.00 96.81 374 SER A N 1
ATOM 2902 C CA . SER A 1 374 ? 3.480 -11.519 -17.184 1.00 96.81 374 SER A CA 1
ATOM 2903 C C . SER A 1 374 ? 4.019 -10.921 -18.470 1.00 96.81 374 SER A C 1
ATOM 2905 O O . SER A 1 374 ? 3.780 -11.489 -19.538 1.00 96.81 374 SER A O 1
ATOM 2907 N N . LEU A 1 375 ? 4.734 -9.802 -18.360 1.00 95.00 375 LEU A N 1
ATOM 2908 C CA . LEU A 1 375 ? 5.304 -9.063 -19.487 1.00 95.00 375 LEU A CA 1
ATOM 2909 C C . LEU A 1 375 ? 6.820 -8.939 -19.405 1.00 95.00 375 LEU A C 1
ATOM 2911 O O . LEU A 1 375 ? 7.319 -8.651 -18.293 1.00 95.00 375 LEU A O 1
#

InterPro domains:
  IPR001841 Zinc finger, RING-type [PS50089] (81-126)
  IPR002641 Patatin-like phospholipase domain [PF01734] (146-356)
  IPR002641 Patatin-like phospholipase domain [PS51635] (146-356)
  IPR013083 Zinc finger, RING/FYVE/PHD-type [G3DSA:3.30.40.10] (73-134)
  IPR016035 Acyl transferase/acyl hydrolase/lysophospholipase [SSF52151] (144-371)
  IPR017907 Zinc finger, RING-type, conserved site [PS00518] (95-104)